Protein AF-A0A8C7XW99-F1 (afdb_monomer_lite)

Secondary structure (DSSP, 8-state):
------EEEEE-SS-EEEEEHHHHHHHHIIIIIHHHHH-SSSPEEESSHHHHHHHHHHHH-----SEEEHHHHHHHHHHHHTTS--BSSPPPHHHHHHHHH---HHHHHHHHHHHHHHHH-SGGGT-SSPPHHHHHHHHHHHHTHHHHHHHHHHHHTHHHHHHHHHHHHSS---TTPPPPSS-PPPPHHHHHHHHHHHHHHHHHHHHSPBPTTS-B-TTSPPPPPTTHHHHHHHHH--------------------------------PPP------------------------------------------PPPPP--------------------------

Structure (mmCIF, N/CA/C/O backbone):
data_AF-A0A8C7XW99-F1
#
_entry.id   AF-A0A8C7XW99-F1
#
loop_
_atom_site.group_PDB
_atom_site.id
_atom_site.type_symbol
_atom_site.label_atom_id
_atom_site.label_alt_id
_atom_site.label_comp_id
_atom_site.label_asym_id
_atom_site.label_entity_id
_atom_site.label_seq_id
_atom_site.pdbx_PDB_ins_code
_atom_site.Cartn_x
_atom_site.Cartn_y
_atom_site.Cartn_z
_atom_site.occupancy
_atom_site.B_iso_or_equiv
_atom_site.auth_seq_id
_atom_site.auth_comp_id
_atom_site.auth_asym_id
_atom_site.auth_atom_id
_atom_site.pdbx_PDB_model_num
ATOM 1 N N . MET A 1 1 ? -13.313 -17.403 7.799 1.00 40.19 1 MET A N 1
ATOM 2 C CA . MET A 1 1 ? -12.971 -17.170 9.220 1.00 40.19 1 MET A CA 1
ATOM 3 C C . MET A 1 1 ? -13.454 -15.780 9.586 1.00 40.19 1 MET A C 1
ATOM 5 O O . MET A 1 1 ? -13.069 -14.840 8.903 1.00 40.19 1 MET A O 1
ATOM 9 N N . ASN A 1 2 ? -14.294 -15.641 10.613 1.00 59.03 2 ASN A N 1
ATOM 10 C CA . ASN A 1 2 ? -14.940 -14.365 10.940 1.00 59.03 2 ASN A CA 1
ATOM 11 C C . ASN A 1 2 ? -14.239 -13.707 12.138 1.00 59.03 2 ASN A C 1
ATOM 13 O O . ASN A 1 2 ? -14.763 -13.708 13.248 1.00 59.03 2 ASN A O 1
ATOM 17 N N . GLY A 1 3 ? -13.029 -13.185 11.919 1.00 77.62 3 GLY A N 1
ATOM 18 C CA . GLY A 1 3 ? -12.304 -12.423 12.941 1.00 77.62 3 GLY A CA 1
ATOM 19 C C . GLY A 1 3 ? -12.973 -11.071 13.209 1.00 77.62 3 GLY A C 1
ATOM 20 O O . GLY A 1 3 ? -13.340 -10.365 12.268 1.00 77.62 3 GLY A O 1
ATOM 21 N N . ARG A 1 4 ? -13.139 -10.698 14.482 1.00 88.38 4 ARG A N 1
ATOM 22 C CA . ARG A 1 4 ? -13.766 -9.428 14.876 1.00 88.38 4 ARG A CA 1
ATOM 23 C C . ARG A 1 4 ? -12.787 -8.261 14.715 1.00 88.38 4 ARG A C 1
ATOM 25 O O . ARG A 1 4 ? -11.603 -8.388 15.014 1.00 88.38 4 ARG A O 1
ATOM 32 N N . LEU A 1 5 ? -13.274 -7.102 14.273 1.00 93.56 5 LEU A N 1
ATOM 3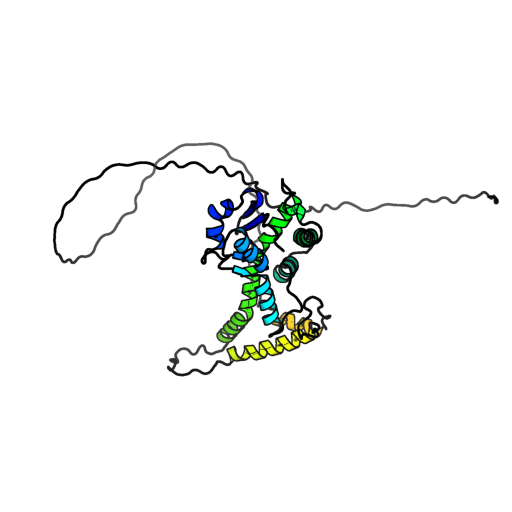3 C CA . LEU A 1 5 ? -12.469 -5.881 14.229 1.00 93.56 5 LEU A CA 1
ATOM 34 C C . LEU A 1 5 ? -12.310 -5.316 15.649 1.00 93.56 5 LEU A C 1
ATOM 36 O O . LEU A 1 5 ? -13.218 -4.672 16.168 1.00 93.56 5 LEU A O 1
ATOM 40 N N . CYS A 1 6 ? -11.162 -5.561 16.284 1.00 94.88 6 CYS A N 1
ATOM 41 C CA . CYS A 1 6 ? -10.920 -5.113 17.662 1.00 94.88 6 CYS A CA 1
ATOM 42 C C . CYS A 1 6 ? -10.460 -3.651 17.762 1.00 94.88 6 CYS A C 1
ATOM 44 O O . CYS A 1 6 ? -10.796 -2.955 18.720 1.00 94.88 6 CYS A O 1
ATOM 46 N N . TRP A 1 7 ? -9.697 -3.187 16.770 1.00 96.06 7 TRP A N 1
ATOM 47 C CA . TRP A 1 7 ? -9.067 -1.867 16.738 1.00 96.06 7 TRP A CA 1
ATOM 48 C C . TRP A 1 7 ? -9.036 -1.316 15.314 1.00 96.06 7 TRP A C 1
ATOM 50 O O . TRP A 1 7 ? -8.700 -2.049 14.384 1.00 96.06 7 TRP A O 1
ATOM 60 N N . LEU A 1 8 ? -9.289 -0.016 15.157 1.00 97.69 8 LEU A N 1
ATOM 61 C CA . LEU A 1 8 ? -9.057 0.714 13.910 1.00 97.69 8 LEU A CA 1
ATOM 62 C C . LEU A 1 8 ? -8.001 1.801 14.141 1.00 97.69 8 LEU A C 1
ATOM 64 O O . LEU A 1 8 ? -8.125 2.611 15.060 1.00 97.69 8 LEU A O 1
ATOM 68 N N . GLN A 1 9 ? -6.966 1.827 13.302 1.00 97.62 9 GLN A N 1
ATOM 69 C CA . GLN A 1 9 ? -5.899 2.827 13.347 1.00 97.62 9 GLN A CA 1
ATOM 70 C C . GLN A 1 9 ? -6.075 3.811 12.186 1.00 97.62 9 GLN A C 1
ATOM 72 O O . GLN A 1 9 ? -6.219 3.386 11.042 1.00 97.62 9 GLN A O 1
ATOM 77 N N . ILE A 1 10 ? -6.034 5.117 12.459 1.00 98.06 10 ILE A N 1
ATOM 78 C CA . ILE A 1 10 ? -6.065 6.162 11.424 1.00 98.06 10 ILE A CA 1
ATOM 79 C C . ILE A 1 10 ? -4.926 7.146 11.683 1.00 98.06 10 ILE A C 1
ATOM 81 O O . ILE A 1 10 ? -4.842 7.732 12.760 1.00 98.06 10 ILE A O 1
ATOM 85 N N . ALA A 1 11 ? -4.061 7.347 10.690 1.00 98.25 11 ALA A N 1
ATOM 86 C CA . ALA A 1 11 ? -3.033 8.382 10.712 1.00 98.25 11 ALA A CA 1
ATOM 87 C C . ALA A 1 11 ? -3.466 9.607 9.895 1.00 98.25 11 ALA A C 1
ATOM 89 O O . ALA A 1 11 ? -4.070 9.489 8.831 1.00 98.25 11 ALA A O 1
ATOM 90 N N . THR A 1 12 ? -3.103 10.779 10.397 1.00 96.81 12 THR A N 1
ATOM 91 C CA . THR A 1 12 ? -3.064 12.056 9.675 1.00 96.81 12 THR A CA 1
ATOM 92 C C . THR A 1 12 ? -1.614 12.536 9.620 1.00 96.81 12 THR A C 1
ATOM 94 O O . THR A 1 12 ? -0.750 11.976 10.297 1.00 96.81 12 THR A O 1
ATOM 97 N N . THR A 1 13 ? -1.351 13.623 8.899 1.00 92.75 13 THR A N 1
ATOM 98 C CA . THR A 1 13 ? -0.038 14.287 8.843 1.00 92.75 13 THR A CA 1
ATOM 99 C C . THR A 1 13 ? 0.527 14.713 10.204 1.00 92.75 13 THR A C 1
ATOM 101 O O . THR A 1 13 ? 1.736 14.901 10.297 1.00 92.75 13 THR A O 1
ATOM 104 N N . GLN A 1 14 ? -0.296 14.884 11.251 1.00 93.69 14 GLN A N 1
ATOM 105 C CA . GLN A 1 14 ? 0.181 15.294 12.586 1.00 93.69 14 GLN A CA 1
ATOM 106 C C . GLN A 1 14 ? -0.125 14.311 13.727 1.00 93.69 14 GLN A C 1
ATOM 108 O O . GLN A 1 14 ? 0.490 14.412 14.788 1.00 93.69 14 GLN A O 1
ATOM 113 N N . LYS A 1 15 ? -1.105 13.409 13.580 1.00 96.62 15 LYS A N 1
ATOM 114 C CA . LYS A 1 15 ? -1.622 12.577 14.688 1.00 96.62 15 LYS A CA 1
ATOM 115 C C . LYS A 1 15 ? -2.030 11.181 14.232 1.00 96.62 15 LYS A C 1
ATOM 117 O O . LYS A 1 15 ? -2.622 11.031 13.163 1.00 96.62 15 LYS A O 1
ATOM 122 N N . VAL A 1 16 ? -1.801 10.190 15.094 1.00 98.06 16 VAL A N 1
ATOM 123 C CA . VAL A 1 16 ? -2.380 8.844 14.980 1.00 98.06 16 VAL A CA 1
ATOM 124 C C . VAL A 1 16 ? -3.508 8.688 15.994 1.00 98.06 16 VAL A C 1
ATOM 126 O O . VAL A 1 16 ? -3.340 8.993 17.173 1.00 98.06 16 VAL A O 1
ATOM 129 N N . TYR A 1 17 ? -4.643 8.188 15.522 1.00 98.19 17 TYR A N 1
ATOM 130 C CA . TYR A 1 17 ? -5.829 7.875 16.304 1.00 98.19 17 TYR A CA 1
ATOM 131 C C . TYR A 1 17 ? -5.993 6.357 16.383 1.00 98.19 17 TYR A C 1
ATOM 133 O O . TYR A 1 17 ? -5.900 5.660 15.369 1.00 98.19 17 TYR A O 1
ATOM 141 N N . LEU A 1 18 ? -6.238 5.854 17.593 1.00 97.88 18 LEU A N 1
ATOM 142 C CA . LEU A 1 18 ? -6.476 4.442 17.883 1.00 97.88 18 LEU A CA 1
ATOM 143 C C . LEU A 1 18 ? -7.905 4.306 18.414 1.00 97.88 18 LEU A C 1
ATOM 145 O O . LEU A 1 18 ? -8.189 4.702 19.542 1.00 97.88 18 LEU A O 1
ATOM 149 N N . PHE A 1 19 ? -8.809 3.785 17.588 1.00 97.88 19 PHE A N 1
ATOM 150 C CA . PHE A 1 19 ? -10.207 3.580 17.954 1.00 97.88 19 PHE A CA 1
ATOM 151 C C . PHE A 1 19 ? -10.392 2.158 18.482 1.00 97.88 19 PHE A C 1
ATOM 153 O O . PHE A 1 19 ? -10.148 1.189 17.761 1.00 97.88 19 PHE A O 1
ATOM 160 N N . ASP A 1 20 ? -10.836 2.041 19.733 1.00 97.19 20 ASP A N 1
ATOM 161 C CA . ASP A 1 20 ? -11.229 0.769 20.338 1.00 97.19 20 ASP A CA 1
ATOM 162 C C . ASP A 1 20 ? -12.606 0.355 19.804 1.00 97.19 20 ASP A C 1
ATOM 164 O O . ASP A 1 20 ? -13.640 0.841 20.261 1.00 97.19 20 ASP A O 1
ATOM 168 N N . ILE A 1 21 ? -12.630 -0.521 18.801 1.00 97.56 21 ILE A N 1
ATOM 169 C CA . ILE A 1 21 ? -13.875 -0.932 18.141 1.00 97.56 21 ILE A CA 1
ATOM 170 C C . ILE A 1 21 ? -14.633 -1.982 18.972 1.00 97.56 21 ILE A C 1
ATOM 172 O O . ILE A 1 21 ? -15.847 -2.117 18.814 1.00 97.56 21 ILE A O 1
ATOM 176 N N . LEU A 1 22 ? -13.977 -2.663 19.924 1.00 94.94 22 LEU A N 1
ATOM 177 C CA . LEU A 1 22 ? -14.689 -3.505 20.894 1.00 94.94 22 LEU A CA 1
ATOM 178 C C . LEU A 1 22 ? -15.514 -2.656 21.868 1.00 94.94 22 LEU A C 1
ATOM 180 O O . LEU A 1 22 ? -16.667 -2.998 22.121 1.00 94.94 22 LEU A O 1
ATOM 184 N N . LEU A 1 23 ? -14.943 -1.553 22.365 1.00 95.81 23 LEU A N 1
ATOM 185 C CA . LEU A 1 23 ? -15.602 -0.646 23.309 1.00 95.81 23 LEU A CA 1
ATOM 186 C C . LEU A 1 23 ? -16.616 0.293 22.634 1.00 95.81 23 LEU A C 1
ATOM 188 O O . LEU A 1 23 ? -17.705 0.505 23.160 1.00 95.81 23 LEU A O 1
ATOM 192 N N . LEU A 1 24 ? -16.272 0.867 21.476 1.00 96.69 24 LEU A N 1
ATOM 193 C CA . LEU A 1 24 ? -17.110 1.854 20.777 1.00 96.69 24 LEU A CA 1
ATOM 194 C C . LEU A 1 24 ? -18.178 1.218 19.864 1.00 96.69 24 LEU A C 1
ATOM 196 O O . LEU A 1 24 ? -19.154 1.879 19.495 1.00 96.69 24 LEU A O 1
ATOM 200 N N . GLY A 1 25 ? -17.990 -0.047 19.472 1.00 94.94 25 GLY A N 1
ATOM 201 C CA . GLY A 1 25 ? -18.925 -0.823 18.655 1.00 94.94 25 GLY A CA 1
ATOM 202 C C . GLY A 1 25 ? -19.357 -0.135 17.353 1.00 94.94 25 GLY A C 1
ATOM 203 O O . GLY A 1 25 ? -18.616 0.628 16.731 1.00 94.94 25 GLY A O 1
ATOM 204 N N . THR A 1 26 ? -20.608 -0.371 16.948 1.00 95.25 26 THR A N 1
ATOM 205 C CA . THR A 1 26 ? -21.222 0.270 15.770 1.00 95.25 26 THR A CA 1
ATOM 206 C C . THR A 1 26 ? -21.326 1.793 15.898 1.00 95.25 26 THR A C 1
ATOM 208 O O . THR A 1 26 ? -21.456 2.489 14.889 1.00 95.25 26 THR A O 1
ATOM 211 N N . GLN A 1 27 ? -21.282 2.339 17.119 1.00 97.19 27 GLN A N 1
ATOM 212 C CA . GLN A 1 27 ? -21.446 3.774 17.337 1.00 97.19 27 GLN A CA 1
ATOM 213 C C . GLN A 1 27 ? -20.215 4.574 16.888 1.00 97.19 27 GLN A C 1
ATOM 215 O O . GLN A 1 27 ? -20.373 5.711 16.451 1.00 97.19 27 GLN A O 1
ATOM 220 N N . ALA A 1 28 ? -19.021 3.967 16.868 1.00 97.50 28 ALA A N 1
ATOM 221 C CA . ALA A 1 28 ? -17.825 4.557 16.255 1.00 97.50 28 ALA A CA 1
ATOM 222 C C . ALA A 1 28 ? -18.065 4.950 14.782 1.00 97.50 28 ALA A C 1
ATOM 224 O O . ALA A 1 28 ? -17.666 6.020 14.319 1.00 97.50 28 ALA A O 1
ATOM 225 N N . PHE A 1 29 ? -18.770 4.082 14.054 1.00 98.06 29 PHE A N 1
ATOM 226 C CA . PHE A 1 29 ? -19.089 4.249 12.640 1.00 98.06 29 PHE A CA 1
ATOM 227 C C . PHE A 1 29 ? -20.214 5.260 12.423 1.00 98.06 29 PHE A C 1
ATOM 229 O O . PHE A 1 29 ? -20.072 6.154 11.583 1.00 98.06 29 PHE A O 1
ATOM 236 N N . ARG A 1 30 ? -21.276 5.197 13.235 1.00 95.50 30 ARG A N 1
ATOM 237 C CA . ARG A 1 30 ? -22.391 6.163 13.210 1.00 95.50 30 ARG A CA 1
ATOM 238 C C . ARG A 1 30 ? -21.966 7.587 13.587 1.00 95.50 30 ARG A C 1
ATOM 240 O O . ARG A 1 30 ? -22.452 8.532 12.981 1.00 95.50 30 ARG A O 1
ATOM 247 N N . ASN A 1 31 ? -21.024 7.743 14.519 1.00 95.38 31 ASN A N 1
ATOM 248 C CA . ASN A 1 31 ? -20.527 9.049 14.972 1.00 95.38 31 ASN A CA 1
ATOM 249 C C . ASN A 1 31 ? -19.444 9.668 14.060 1.00 95.38 31 ASN A C 1
ATOM 251 O O . ASN A 1 31 ? -18.886 10.703 14.416 1.00 95.38 31 ASN A O 1
ATOM 255 N N . GLY A 1 32 ? -19.131 9.069 12.901 1.00 96.00 32 GLY A N 1
ATOM 256 C CA . GLY A 1 32 ? -18.343 9.741 11.857 1.00 96.00 32 GLY A CA 1
ATOM 257 C C . GLY A 1 32 ? -17.298 8.900 11.124 1.00 96.00 32 GLY A C 1
ATOM 258 O O . GLY A 1 32 ? -16.865 9.316 10.050 1.00 96.00 32 GLY A O 1
ATOM 259 N N . LEU A 1 33 ? -16.903 7.714 11.612 1.00 98.25 33 LEU A N 1
ATOM 260 C CA . LEU A 1 33 ? -15.911 6.909 10.875 1.00 98.25 33 LEU A CA 1
ATOM 261 C C . LEU A 1 33 ? -16.433 6.468 9.497 1.00 98.25 33 LEU A C 1
ATOM 263 O O . LEU A 1 33 ? -15.649 6.433 8.551 1.00 98.25 33 LEU A O 1
ATOM 267 N N . SER A 1 34 ? -17.740 6.221 9.342 1.00 98.25 34 SER A N 1
ATOM 268 C CA . SER A 1 34 ? -18.335 5.903 8.028 1.00 98.25 34 SER A CA 1
ATOM 269 C C . SER A 1 34 ? -18.170 7.067 7.046 1.00 98.25 34 SER A C 1
ATOM 271 O O . SER A 1 34 ? -17.676 6.872 5.943 1.00 98.25 34 SER A O 1
ATOM 273 N N . PHE A 1 35 ? -18.439 8.308 7.474 1.00 98.25 35 PHE A N 1
ATOM 274 C CA . PHE A 1 35 ? -18.243 9.501 6.638 1.00 98.25 35 PHE A CA 1
ATOM 275 C C . PHE A 1 35 ? -16.807 9.604 6.090 1.00 98.25 35 PHE A C 1
ATOM 277 O O . PHE A 1 35 ? -16.610 9.969 4.934 1.00 98.25 35 PHE A O 1
ATOM 284 N N . ILE A 1 36 ? -15.797 9.216 6.875 1.00 98.25 36 ILE A N 1
ATOM 285 C CA . ILE A 1 36 ? -14.394 9.196 6.433 1.00 98.25 36 ILE A CA 1
ATOM 286 C C . ILE A 1 36 ? -14.122 8.015 5.484 1.00 98.25 36 ILE A C 1
ATOM 288 O O . ILE A 1 36 ? -13.541 8.192 4.409 1.00 98.25 36 ILE A O 1
ATOM 292 N N . LEU A 1 37 ? -14.530 6.802 5.865 1.00 98.56 37 LEU A N 1
ATOM 293 C CA . LEU A 1 37 ? -14.206 5.557 5.156 1.00 98.56 37 LEU A CA 1
ATOM 294 C C . LEU A 1 37 ? -14.961 5.413 3.822 1.00 98.56 37 LEU A C 1
ATOM 296 O O . LEU A 1 37 ? -14.380 4.943 2.843 1.00 98.56 37 LEU A O 1
ATOM 300 N N . GLU A 1 38 ? -16.205 5.880 3.757 1.00 98.62 38 GLU A N 1
ATOM 301 C CA . GLU A 1 38 ? -17.090 5.786 2.586 1.00 98.62 38 GLU A CA 1
ATOM 302 C C . GLU A 1 38 ? -17.008 7.016 1.664 1.00 98.62 38 GLU A C 1
ATOM 304 O O . GLU A 1 38 ? -17.443 6.964 0.511 1.00 98.62 38 GLU A O 1
ATOM 309 N N . SER A 1 39 ? -16.411 8.126 2.124 1.00 98.69 39 SER A N 1
ATOM 310 C CA . SER A 1 39 ? -16.215 9.314 1.286 1.00 98.69 39 SER A CA 1
ATOM 311 C C . SER A 1 39 ? -15.355 9.006 0.061 1.00 98.69 39 SER A C 1
ATOM 313 O O . SER A 1 39 ? -14.228 8.514 0.166 1.00 98.69 39 SER A O 1
ATOM 315 N N . LYS A 1 40 ? -15.872 9.387 -1.113 1.00 98.38 40 LYS A N 1
ATOM 316 C CA . LYS A 1 40 ? -15.143 9.375 -2.388 1.00 98.38 40 LYS A CA 1
ATOM 317 C C . LYS A 1 40 ? -14.054 10.453 -2.457 1.00 98.38 40 LYS A C 1
ATOM 319 O O . LYS A 1 40 ? -13.152 10.328 -3.273 1.00 98.38 40 LYS A O 1
ATOM 324 N N . HIS A 1 41 ? -14.109 11.484 -1.614 1.00 98.31 41 HIS A N 1
ATOM 325 C CA . HIS A 1 41 ? -13.203 12.642 -1.672 1.00 98.31 41 HIS A CA 1
ATOM 326 C C . HIS A 1 41 ? -12.036 12.554 -0.677 1.00 98.31 41 HIS A C 1
ATOM 328 O O . HIS A 1 41 ? -11.025 13.224 -0.859 1.00 98.31 41 HIS A O 1
ATOM 334 N N . ILE A 1 42 ? -12.144 11.705 0.349 1.00 98.19 42 ILE A N 1
ATOM 335 C CA . ILE A 1 42 ? -11.054 11.429 1.292 1.00 98.19 42 ILE A CA 1
ATOM 336 C C . ILE A 1 42 ? -10.333 10.163 0.829 1.00 98.19 42 ILE A C 1
ATOM 338 O O . ILE A 1 42 ? -10.913 9.079 0.871 1.00 98.19 42 ILE A O 1
ATOM 342 N N . LEU A 1 43 ? -9.072 10.281 0.414 1.00 98.56 43 LEU A N 1
ATOM 343 C CA . LEU A 1 43 ? -8.240 9.134 0.049 1.00 98.56 43 LEU A CA 1
ATOM 344 C C . LEU A 1 43 ? -7.772 8.387 1.308 1.00 98.56 43 LEU A C 1
ATOM 346 O O . LEU A 1 43 ? -7.131 8.981 2.175 1.00 98.56 43 LEU A O 1
ATOM 350 N N . LYS A 1 44 ? -8.037 7.080 1.398 1.00 98.69 44 LYS A N 1
ATOM 351 C CA . LYS A 1 44 ? -7.467 6.214 2.443 1.00 98.69 44 LYS A CA 1
ATOM 352 C C . LYS A 1 44 ? -6.216 5.523 1.906 1.00 98.69 44 LYS A C 1
ATOM 354 O O . LYS A 1 44 ? -6.294 4.789 0.927 1.00 98.69 44 LYS A O 1
ATOM 359 N N . VAL A 1 45 ? -5.071 5.728 2.552 1.00 98.75 45 VAL A N 1
ATOM 360 C CA . VAL A 1 45 ? -3.834 4.999 2.229 1.00 98.75 45 VAL A CA 1
ATOM 361 C C . VAL A 1 45 ? -3.750 3.760 3.111 1.00 98.75 45 VAL A C 1
ATOM 363 O O . VAL A 1 45 ? -3.800 3.877 4.334 1.00 98.75 45 VAL A O 1
ATOM 366 N N . ILE A 1 46 ? -3.676 2.580 2.499 1.00 98.62 46 ILE A N 1
ATOM 367 C CA . ILE A 1 46 ? -3.751 1.275 3.174 1.00 98.62 46 ILE A CA 1
ATOM 368 C C . ILE A 1 46 ? -2.648 0.357 2.613 1.00 98.62 46 ILE A C 1
ATOM 370 O O . ILE A 1 46 ? -2.035 0.648 1.586 1.00 98.62 46 ILE A O 1
ATOM 374 N N . HIS A 1 47 ? -2.348 -0.736 3.308 1.00 98.06 47 HIS A N 1
ATOM 375 C CA . HIS A 1 47 ? -1.548 -1.844 2.796 1.00 98.06 47 HIS A CA 1
ATOM 376 C C . HIS A 1 47 ? -2.374 -3.125 2.928 1.00 98.06 47 HIS A C 1
ATOM 378 O O . HIS A 1 47 ? -2.730 -3.480 4.051 1.00 98.06 47 HIS A O 1
ATOM 384 N N . ASP A 1 48 ? -2.691 -3.770 1.804 1.00 97.19 48 ASP A N 1
ATOM 385 C CA . ASP A 1 48 ? -3.650 -4.879 1.704 1.00 97.19 48 ASP A CA 1
ATOM 386 C C . ASP A 1 48 ? -5.041 -4.525 2.260 1.00 97.19 48 ASP A C 1
ATOM 388 O O . ASP A 1 48 ? -5.445 -4.890 3.370 1.00 97.19 48 ASP A O 1
ATOM 392 N N . CYS A 1 49 ? -5.815 -3.788 1.466 1.00 97.88 49 CYS A N 1
ATOM 393 C CA . CYS A 1 49 ? -7.143 -3.343 1.857 1.00 97.88 49 CYS A CA 1
ATOM 394 C C . CYS A 1 49 ? -8.191 -4.467 1.901 1.00 97.88 49 CYS A C 1
ATOM 396 O O . CYS A 1 49 ? -9.294 -4.228 2.394 1.00 97.88 49 CYS A O 1
ATOM 398 N N . ARG A 1 50 ? -7.884 -5.686 1.426 1.00 96.19 50 ARG A N 1
ATOM 399 C CA . ARG A 1 50 ? -8.858 -6.783 1.263 1.00 96.19 50 ARG A CA 1
ATOM 400 C C . ARG A 1 50 ? -9.503 -7.178 2.593 1.00 96.19 50 ARG A C 1
ATOM 402 O O . ARG A 1 50 ? -10.729 -7.203 2.710 1.00 96.19 50 ARG A O 1
ATOM 409 N N . VAL A 1 51 ? -8.681 -7.431 3.614 1.00 91.62 51 VAL A N 1
ATOM 410 C CA . VAL A 1 51 ? -9.140 -7.907 4.932 1.00 91.62 51 VAL A CA 1
ATOM 411 C C . VAL A 1 51 ? -9.948 -6.833 5.666 1.00 91.62 51 VAL A C 1
ATOM 413 O O . VAL A 1 51 ? -11.000 -7.128 6.237 1.00 91.62 51 VAL A O 1
ATOM 416 N N . ILE A 1 52 ? -9.499 -5.574 5.623 1.00 95.00 52 ILE A N 1
ATOM 417 C CA . ILE A 1 52 ? -10.197 -4.460 6.278 1.00 95.00 52 ILE A CA 1
ATOM 418 C C . ILE A 1 52 ? -11.493 -4.081 5.548 1.00 95.00 52 ILE A C 1
ATOM 420 O O . ILE A 1 52 ? -12.501 -3.866 6.214 1.00 95.00 52 ILE A O 1
ATOM 424 N N . ALA A 1 53 ? -11.523 -4.082 4.211 1.00 97.62 53 ALA A N 1
ATOM 425 C CA . ALA A 1 53 ? -12.744 -3.838 3.439 1.00 97.62 53 ALA A CA 1
ATOM 426 C C . ALA A 1 53 ? -13.816 -4.905 3.718 1.00 97.62 53 ALA A C 1
ATOM 428 O O . ALA A 1 53 ? -14.964 -4.563 4.006 1.00 97.62 53 ALA A O 1
ATOM 429 N N . GLY A 1 54 ? -13.432 -6.189 3.711 1.00 96.25 54 GLY A N 1
ATOM 430 C CA . GLY A 1 54 ? -14.330 -7.290 4.065 1.00 96.25 54 GLY A CA 1
ATOM 431 C C . GLY A 1 54 ? -14.845 -7.191 5.504 1.00 96.25 54 GLY A C 1
ATOM 432 O O . GLY A 1 54 ? -16.037 -7.368 5.742 1.00 96.25 54 GLY A O 1
ATOM 433 N N . SER A 1 55 ? -13.975 -6.834 6.456 1.00 95.06 55 SER A N 1
ATOM 434 C CA . SER A 1 55 ? -14.348 -6.667 7.869 1.00 95.06 55 SER A CA 1
ATOM 435 C C . SER A 1 55 ? -15.314 -5.498 8.093 1.00 95.06 55 SER A C 1
ATOM 437 O O . SER A 1 55 ? -16.313 -5.658 8.790 1.00 95.06 55 SER A O 1
ATOM 439 N N . LEU A 1 56 ? -15.049 -4.336 7.482 1.00 97.06 56 LEU A N 1
ATOM 440 C CA . LEU A 1 56 ? -15.901 -3.143 7.569 1.00 97.06 56 LEU A CA 1
ATOM 441 C C . LEU A 1 56 ? -17.300 -3.395 6.991 1.00 97.06 56 LEU A C 1
ATOM 443 O O . LEU A 1 56 ? -18.300 -3.059 7.629 1.00 97.06 56 LEU A O 1
ATOM 447 N N . MET A 1 57 ? -17.368 -4.048 5.828 1.00 97.25 57 MET A N 1
ATOM 448 C CA . MET A 1 57 ? -18.627 -4.419 5.188 1.00 97.25 57 MET A CA 1
ATOM 449 C C . MET A 1 57 ? -19.403 -5.442 6.030 1.00 97.25 57 MET A C 1
ATOM 451 O O . MET A 1 57 ? -20.542 -5.188 6.411 1.00 97.25 57 MET A O 1
ATOM 455 N N . ALA A 1 58 ? -18.782 -6.573 6.379 1.00 96.12 58 ALA A N 1
ATOM 456 C CA . ALA A 1 58 ? -19.476 -7.694 7.015 1.00 96.12 58 ALA A CA 1
ATOM 457 C C . ALA A 1 58 ? -19.893 -7.443 8.476 1.00 96.12 58 ALA A C 1
ATOM 459 O O . ALA A 1 58 ? -20.841 -8.069 8.943 1.00 96.12 58 ALA A O 1
ATOM 460 N N . GLN A 1 59 ? -19.194 -6.567 9.210 1.00 95.31 59 GLN A N 1
ATOM 461 C CA . GLN A 1 59 ? -19.455 -6.327 10.641 1.00 95.31 59 GLN A CA 1
ATOM 462 C C . GLN A 1 59 ? -20.179 -5.003 10.921 1.00 95.31 59 GLN A C 1
ATOM 464 O O . GLN A 1 59 ? -20.821 -4.877 11.963 1.00 95.31 59 GLN A O 1
ATOM 469 N N . PHE A 1 60 ? -20.084 -4.018 10.018 1.00 96.44 60 PHE A N 1
ATOM 470 C CA . PHE A 1 60 ? -20.610 -2.664 10.246 1.00 96.44 60 PHE A CA 1
ATOM 471 C C . PHE A 1 60 ? -21.409 -2.091 9.064 1.00 96.44 60 PHE A C 1
ATOM 473 O O . PHE A 1 60 ? -21.966 -1.005 9.199 1.00 96.44 60 PHE A O 1
ATOM 480 N N . GLY A 1 61 ? -21.477 -2.789 7.923 1.00 96.81 61 GLY A N 1
ATOM 481 C CA . GLY A 1 61 ? -22.134 -2.308 6.701 1.00 96.81 61 GLY A CA 1
ATOM 482 C C . GLY A 1 61 ? -21.377 -1.194 5.966 1.00 96.81 61 GLY A C 1
ATOM 483 O O . GLY A 1 61 ? -21.924 -0.601 5.043 1.00 96.81 61 GLY A O 1
ATOM 484 N N . VAL A 1 62 ? -20.135 -0.900 6.366 1.00 98.06 62 VAL A N 1
ATOM 485 C CA . VAL A 1 62 ? -19.368 0.265 5.896 1.00 98.06 62 VAL A CA 1
ATOM 486 C C . VAL A 1 62 ? -18.624 -0.070 4.603 1.00 98.06 62 VAL A C 1
ATOM 488 O O . VAL A 1 62 ? -17.733 -0.924 4.585 1.00 98.06 62 VAL A O 1
ATOM 491 N N . LYS A 1 63 ? -18.948 0.630 3.512 1.00 98.31 63 LYS A N 1
ATOM 492 C CA . LYS A 1 63 ? -18.306 0.450 2.206 1.00 98.31 63 LYS A CA 1
ATOM 493 C C . LYS A 1 63 ? -17.063 1.326 2.074 1.00 98.31 63 LYS A C 1
ATOM 495 O O . LYS A 1 63 ? -17.142 2.496 1.720 1.00 98.31 63 LYS A O 1
ATOM 500 N N . LEU A 1 64 ? -15.891 0.736 2.286 1.00 98.44 64 LEU A N 1
ATOM 501 C CA . LEU A 1 64 ? -14.614 1.413 2.056 1.00 98.44 64 LEU A CA 1
ATOM 502 C C . LEU A 1 64 ? -14.494 1.900 0.591 1.00 98.44 64 LEU A C 1
ATOM 504 O O . LEU A 1 64 ? -14.535 1.097 -0.339 1.00 98.44 64 LEU A O 1
ATOM 508 N N . MET A 1 65 ? -14.339 3.213 0.395 1.00 98.50 65 MET A N 1
ATOM 509 C CA . MET A 1 65 ? -14.241 3.883 -0.916 1.00 98.50 65 MET A CA 1
ATOM 510 C C . MET A 1 65 ? -12.947 4.698 -1.023 1.00 98.50 65 MET A C 1
ATOM 512 O O . MET A 1 65 ? -12.415 5.114 -0.002 1.00 98.50 65 MET A O 1
ATOM 516 N N . ASN A 1 66 ? -12.485 4.991 -2.247 1.00 98.56 66 ASN A N 1
ATOM 517 C CA . ASN A 1 66 ? -11.287 5.796 -2.544 1.00 98.56 66 ASN A CA 1
ATOM 518 C C . ASN A 1 66 ? -10.046 5.380 -1.718 1.00 98.56 66 ASN A C 1
ATOM 520 O O . ASN A 1 66 ? -9.708 5.990 -0.698 1.00 98.56 66 ASN A O 1
ATOM 524 N N . VAL A 1 67 ? -9.388 4.306 -2.162 1.00 98.69 67 VAL A N 1
ATOM 525 C CA . VAL A 1 67 ? -8.240 3.684 -1.489 1.00 98.69 67 VAL A CA 1
ATOM 526 C C . VAL A 1 67 ? -7.007 3.735 -2.388 1.00 98.69 67 VAL A C 1
ATOM 528 O O . VAL A 1 67 ? -7.087 3.386 -3.562 1.00 98.69 67 VAL A O 1
ATOM 531 N N . PHE A 1 68 ? -5.859 4.101 -1.817 1.00 98.75 68 PHE A N 1
ATOM 532 C CA . PHE A 1 68 ? -4.543 3.805 -2.383 1.00 98.75 68 PHE A CA 1
ATOM 533 C C . PHE A 1 68 ? -3.968 2.603 -1.632 1.00 98.75 68 PHE A C 1
ATOM 535 O O . PHE A 1 68 ? -3.627 2.726 -0.451 1.00 98.75 68 PHE A O 1
ATOM 542 N N . ASP A 1 69 ? -3.879 1.448 -2.293 1.00 98.75 69 ASP A N 1
ATOM 543 C CA . ASP A 1 69 ? -3.260 0.258 -1.710 1.00 98.75 69 ASP A CA 1
ATOM 544 C C . ASP A 1 69 ? -1.768 0.208 -2.053 1.00 98.75 69 ASP A C 1
ATOM 546 O O . ASP A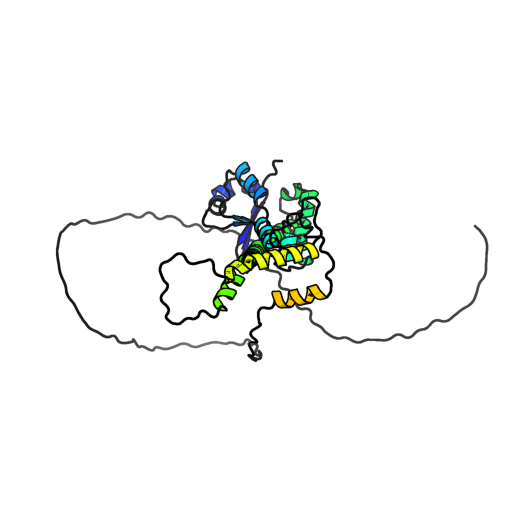 1 69 ? -1.365 -0.002 -3.198 1.00 98.75 69 ASP A O 1
ATOM 550 N N . THR A 1 70 ? -0.943 0.397 -1.029 1.00 98.75 70 THR A N 1
ATOM 551 C CA . THR A 1 70 ? 0.519 0.378 -1.127 1.00 98.75 70 THR A CA 1
ATOM 552 C C . THR A 1 70 ? 1.091 -0.999 -1.471 1.00 98.75 70 THR A C 1
ATOM 554 O O . THR A 1 70 ? 2.214 -1.059 -1.960 1.00 98.75 70 THR A O 1
ATOM 557 N N . GLN A 1 71 ? 0.354 -2.098 -1.261 1.00 98.44 71 GLN A N 1
ATOM 558 C CA . GLN A 1 71 ? 0.777 -3.431 -1.702 1.00 98.44 71 GLN A CA 1
ATOM 559 C C . GLN A 1 71 ? 0.585 -3.597 -3.215 1.00 98.44 71 GLN A C 1
ATOM 561 O O . GLN A 1 71 ? 1.472 -4.102 -3.896 1.00 98.44 71 GLN A O 1
ATOM 566 N N . VAL A 1 72 ? -0.542 -3.119 -3.756 1.00 98.56 72 VAL A N 1
ATOM 567 C CA . VAL A 1 72 ? -0.794 -3.124 -5.208 1.00 98.56 72 VAL A CA 1
ATOM 568 C C . VAL A 1 72 ? 0.181 -2.182 -5.914 1.00 98.56 72 VAL A C 1
ATOM 570 O O . VAL A 1 72 ? 0.796 -2.571 -6.902 1.00 98.56 72 VAL A O 1
ATOM 573 N N . ALA A 1 73 ? 0.383 -0.976 -5.377 1.00 98.69 73 ALA A N 1
ATOM 574 C CA . ALA A 1 73 ? 1.334 -0.018 -5.934 1.00 98.69 73 ALA A CA 1
ATOM 575 C C . ALA A 1 73 ? 2.783 -0.547 -5.926 1.00 98.69 73 ALA A C 1
ATOM 577 O O . ALA A 1 73 ? 3.472 -0.384 -6.922 1.00 98.69 73 ALA A O 1
ATOM 578 N N . ASP A 1 74 ? 3.229 -1.250 -4.877 1.00 98.69 74 ASP A N 1
ATOM 579 C CA . ASP A 1 74 ? 4.552 -1.899 -4.849 1.00 98.69 74 ASP A CA 1
ATOM 580 C C . ASP A 1 74 ? 4.728 -2.982 -5.931 1.00 98.69 74 ASP A C 1
ATOM 582 O O . ASP A 1 74 ? 5.785 -3.059 -6.561 1.00 98.69 74 ASP A O 1
ATOM 586 N N . VAL A 1 75 ? 3.692 -3.789 -6.191 1.00 98.56 75 VAL A N 1
ATOM 587 C CA . VAL A 1 75 ? 3.709 -4.771 -7.290 1.00 98.56 75 VAL A CA 1
ATOM 588 C C . VAL A 1 75 ? 3.759 -4.067 -8.651 1.00 98.56 75 VAL A C 1
ATOM 590 O O . VAL A 1 75 ? 4.504 -4.501 -9.525 1.00 98.56 75 VAL A O 1
ATOM 593 N N . MET A 1 76 ? 3.032 -2.959 -8.826 1.00 98.44 76 MET A N 1
ATOM 594 C CA . MET A 1 76 ? 3.067 -2.158 -10.058 1.00 98.44 76 MET A CA 1
ATOM 595 C C . MET A 1 76 ? 4.414 -1.441 -10.266 1.00 98.44 76 MET A C 1
ATOM 597 O O . MET A 1 76 ? 4.894 -1.393 -11.397 1.00 98.44 76 MET A O 1
ATOM 601 N N . CYS A 1 77 ? 5.072 -0.963 -9.200 1.00 98.38 77 CYS A N 1
ATOM 602 C CA . CYS A 1 77 ? 6.447 -0.456 -9.275 1.00 98.38 77 CYS A CA 1
ATOM 603 C C . CYS A 1 77 ? 7.395 -1.545 -9.782 1.00 98.38 77 CYS A C 1
ATOM 605 O O . CYS A 1 77 ? 8.063 -1.347 -10.791 1.00 98.38 77 CYS A O 1
ATOM 607 N N . PHE A 1 78 ? 7.390 -2.726 -9.151 1.00 98.19 78 PHE A N 1
ATOM 608 C CA . PHE A 1 78 ? 8.242 -3.844 -9.570 1.00 98.19 78 PHE A CA 1
ATOM 609 C C . PHE A 1 78 ? 7.959 -4.299 -11.010 1.00 98.19 78 PHE A C 1
ATOM 611 O O . PHE A 1 78 ? 8.884 -4.619 -11.752 1.00 98.19 78 PHE A O 1
ATOM 618 N N . HIS A 1 79 ? 6.692 -4.290 -11.427 1.00 98.06 79 HIS A N 1
ATOM 619 C CA . HIS A 1 79 ? 6.285 -4.611 -12.794 1.00 98.06 79 HIS A CA 1
ATOM 620 C C . HIS A 1 79 ? 6.873 -3.629 -13.819 1.00 98.06 79 HIS A C 1
ATOM 622 O O . HIS A 1 79 ? 7.410 -4.056 -14.842 1.00 98.06 79 HIS A O 1
ATOM 628 N N . SER A 1 80 ? 6.863 -2.325 -13.517 1.00 96.38 80 SER A N 1
ATOM 629 C CA . SER A 1 80 ? 7.515 -1.306 -14.349 1.00 96.38 80 SER A CA 1
ATOM 630 C C . SER A 1 80 ? 9.048 -1.419 -14.324 1.00 96.38 80 SER A C 1
ATOM 632 O O . SER A 1 80 ? 9.683 -1.451 -15.381 1.00 96.38 80 SER A O 1
ATOM 634 N N . GLU A 1 81 ? 9.648 -1.567 -13.135 1.00 96.44 81 GLU A N 1
ATOM 635 C CA . GLU A 1 81 ? 11.097 -1.734 -12.915 1.00 96.44 81 GLU A CA 1
ATOM 636 C C . GLU A 1 81 ? 11.681 -2.943 -13.665 1.00 96.44 81 GLU A C 1
ATOM 638 O O . GLU A 1 81 ? 12.831 -2.904 -14.096 1.00 96.44 81 GLU A O 1
ATOM 643 N N . THR A 1 82 ? 10.896 -4.010 -13.838 1.00 97.44 82 THR A N 1
ATOM 644 C CA . THR A 1 82 ? 11.305 -5.250 -14.522 1.00 97.44 82 THR A CA 1
ATOM 645 C C . THR A 1 82 ? 10.817 -5.354 -15.969 1.00 97.44 82 THR A C 1
ATOM 647 O O . THR A 1 82 ? 11.052 -6.368 -16.623 1.00 97.44 82 THR A O 1
ATOM 650 N N . GLY A 1 83 ? 10.159 -4.317 -16.498 1.00 96.19 83 GLY A N 1
ATOM 651 C CA . GLY A 1 83 ? 9.706 -4.276 -17.891 1.00 96.19 83 GLY A CA 1
ATOM 652 C C . GLY A 1 83 ? 8.539 -5.218 -18.215 1.00 96.19 83 GLY A C 1
ATOM 653 O O . GLY A 1 83 ? 8.350 -5.552 -19.383 1.00 96.19 83 GLY A O 1
ATOM 654 N N . GLY A 1 84 ? 7.763 -5.649 -17.215 1.00 96.50 84 GLY A N 1
ATOM 655 C CA . GLY A 1 84 ? 6.546 -6.449 -17.404 1.00 96.50 84 GLY A CA 1
ATOM 656 C C . GLY A 1 84 ? 6.468 -7.761 -16.615 1.00 96.50 84 GLY A C 1
ATOM 657 O O . GLY A 1 84 ? 5.458 -8.456 -16.716 1.00 96.50 84 GLY A O 1
ATOM 658 N N . PHE A 1 85 ? 7.472 -8.121 -15.811 1.00 97.81 85 PHE A N 1
ATOM 659 C CA . PHE A 1 85 ? 7.381 -9.308 -14.953 1.00 97.81 85 PHE A CA 1
ATOM 660 C C . PHE A 1 85 ? 6.553 -9.046 -13.683 1.00 97.81 85 PHE A C 1
ATOM 662 O O . PHE A 1 85 ? 6.258 -7.907 -13.324 1.00 97.81 85 PHE A O 1
ATOM 669 N N . LEU A 1 86 ? 6.149 -10.111 -12.991 1.00 98.19 86 LEU A N 1
ATOM 670 C CA . LEU A 1 86 ? 5.494 -10.040 -11.682 1.00 98.19 86 LEU A CA 1
ATOM 671 C C . LEU A 1 86 ? 6.375 -10.720 -10.621 1.00 98.19 86 LEU A C 1
ATOM 673 O O . LEU A 1 86 ? 7.152 -11.617 -10.961 1.00 98.19 86 LEU A O 1
ATOM 677 N N . PRO A 1 87 ? 6.306 -10.294 -9.347 1.00 98.12 87 PRO A N 1
ATOM 678 C CA . PRO A 1 87 ? 7.090 -10.908 -8.285 1.00 98.12 87 PRO A CA 1
ATOM 679 C C . PRO A 1 87 ? 6.489 -12.256 -7.869 1.00 98.12 87 PRO A C 1
ATOM 681 O O . PRO A 1 87 ? 5.273 -12.439 -7.904 1.00 98.12 87 PRO A O 1
ATOM 684 N N . ASP A 1 88 ? 7.343 -13.161 -7.394 1.00 97.56 88 ASP A N 1
ATOM 685 C CA . ASP A 1 88 ? 6.991 -14.455 -6.790 1.00 97.56 88 ASP A CA 1
ATOM 686 C C . ASP A 1 88 ? 5.959 -14.331 -5.661 1.00 97.56 88 ASP A C 1
ATOM 688 O O . ASP A 1 88 ? 5.123 -15.211 -5.457 1.00 97.56 88 ASP A O 1
ATOM 692 N N . ARG A 1 89 ? 6.004 -13.215 -4.924 1.00 96.38 89 ARG A N 1
ATOM 693 C CA . ARG A 1 89 ? 5.059 -12.908 -3.853 1.00 96.38 89 ARG A CA 1
ATOM 694 C C . ARG A 1 89 ? 4.863 -11.415 -3.636 1.00 96.38 89 ARG A C 1
ATOM 696 O O . ARG A 1 89 ? 5.726 -10.585 -3.919 1.00 96.38 89 ARG A O 1
ATOM 703 N N . ILE A 1 90 ? 3.743 -11.098 -2.994 1.00 96.19 90 ILE A N 1
ATOM 704 C CA . ILE A 1 90 ? 3.511 -9.795 -2.370 1.00 96.19 90 ILE A CA 1
ATOM 705 C C . ILE A 1 90 ? 4.493 -9.526 -1.219 1.00 96.19 90 ILE A C 1
ATOM 707 O O . ILE A 1 90 ? 4.879 -10.419 -0.455 1.00 96.19 90 ILE A O 1
ATOM 711 N N . SER A 1 91 ? 4.849 -8.255 -1.070 1.00 95.62 91 SER A N 1
ATOM 712 C CA . SER A 1 91 ? 5.582 -7.734 0.082 1.00 95.62 91 SER A CA 1
ATOM 713 C C . SER A 1 91 ? 4.653 -7.527 1.276 1.00 95.62 91 SER A C 1
ATOM 715 O O . SER A 1 91 ? 3.528 -7.048 1.124 1.00 95.62 91 SER A O 1
ATOM 717 N N . SER A 1 92 ? 5.151 -7.776 2.483 1.00 94.62 92 SER A N 1
ATOM 718 C CA . SER A 1 92 ? 4.549 -7.246 3.707 1.00 94.62 92 SER A CA 1
ATOM 719 C C . SER A 1 92 ? 4.848 -5.752 3.884 1.00 94.62 92 SER A C 1
ATOM 721 O O . SER A 1 92 ? 5.828 -5.226 3.350 1.00 94.62 92 SER A O 1
ATOM 723 N N . LEU A 1 93 ? 4.056 -5.068 4.720 1.00 95.19 93 LEU A N 1
ATOM 724 C CA . LEU A 1 93 ? 4.252 -3.648 5.043 1.00 95.19 93 LEU A CA 1
ATOM 725 C C . LEU A 1 93 ? 5.675 -3.341 5.541 1.00 95.19 93 LEU A C 1
ATOM 727 O O . LEU A 1 93 ? 6.214 -2.286 5.223 1.00 95.19 93 LEU A O 1
ATOM 731 N N . GLN A 1 94 ? 6.300 -4.248 6.300 1.00 94.81 94 GLN A N 1
ATOM 732 C CA . GLN A 1 94 ? 7.683 -4.062 6.744 1.00 94.81 94 GLN A CA 1
ATOM 733 C C . GLN A 1 94 ? 8.655 -4.058 5.564 1.00 94.81 94 GLN A C 1
ATOM 735 O O . GLN A 1 94 ? 9.506 -3.175 5.484 1.00 94.81 94 GLN A O 1
ATOM 740 N N . GLU A 1 95 ? 8.558 -5.058 4.689 1.00 95.06 95 GLU A N 1
ATOM 741 C CA . GLU A 1 95 ? 9.464 -5.226 3.551 1.00 95.06 95 GLU A CA 1
ATOM 742 C C . GLU A 1 95 ? 9.352 -4.033 2.606 1.00 95.06 95 GLU A C 1
ATOM 744 O O . GLU A 1 95 ? 10.366 -3.470 2.215 1.00 95.06 95 GLU A O 1
ATOM 749 N N . VAL A 1 96 ? 8.129 -3.574 2.342 1.00 96.31 96 VAL A N 1
ATOM 750 C CA . VAL A 1 96 ? 7.853 -2.398 1.511 1.00 96.31 96 VAL A CA 1
ATOM 751 C C . VAL A 1 96 ? 8.342 -1.087 2.142 1.00 96.31 96 VAL A C 1
ATOM 753 O O . VAL A 1 96 ? 8.934 -0.261 1.450 1.00 96.31 96 VAL A O 1
ATOM 756 N N . VAL A 1 97 ? 8.176 -0.892 3.455 1.00 96.75 97 VAL A N 1
ATOM 757 C CA . VAL A 1 97 ? 8.697 0.302 4.151 1.00 96.75 97 VAL A CA 1
ATOM 758 C C . VAL A 1 97 ? 10.229 0.291 4.220 1.00 96.75 97 VAL A C 1
ATOM 760 O O . VAL A 1 97 ? 10.852 1.343 4.086 1.00 96.75 97 VAL A O 1
ATOM 763 N N . ASN A 1 98 ? 10.860 -0.874 4.380 1.00 95.19 98 ASN A N 1
ATOM 764 C CA . ASN A 1 98 ? 12.314 -0.999 4.292 1.00 95.19 98 ASN A CA 1
ATOM 765 C C . ASN A 1 98 ? 12.807 -0.724 2.858 1.00 95.19 98 ASN A C 1
ATOM 767 O O . ASN A 1 98 ? 13.684 0.113 2.661 1.00 95.19 98 ASN A O 1
ATOM 771 N N . LEU A 1 99 ? 12.196 -1.365 1.857 1.00 94.88 99 LEU A N 1
ATOM 772 C CA . LEU A 1 99 ? 12.607 -1.287 0.458 1.00 94.88 99 LEU A CA 1
ATOM 773 C C . LEU A 1 99 ? 12.481 0.128 -0.114 1.00 94.88 99 LEU A C 1
ATOM 775 O O . LEU A 1 99 ? 13.429 0.607 -0.734 1.00 94.88 99 LEU A O 1
ATOM 779 N N . HIS A 1 100 ? 11.354 0.807 0.113 1.00 96.31 100 HIS A N 1
ATOM 780 C CA . HIS A 1 100 ? 11.079 2.120 -0.486 1.00 96.31 100 HIS A CA 1
ATOM 781 C C . HIS A 1 100 ? 11.533 3.285 0.395 1.00 96.31 100 HIS A C 1
ATOM 783 O O . HIS A 1 100 ? 12.224 4.176 -0.090 1.00 96.31 100 HIS A O 1
ATOM 789 N N . LEU A 1 101 ? 11.232 3.263 1.702 1.00 96.50 101 LEU A N 1
ATOM 790 C CA . LEU A 1 101 ? 11.580 4.359 2.625 1.00 96.50 101 LEU A CA 1
ATOM 791 C C . LEU A 1 101 ? 12.954 4.201 3.303 1.00 96.50 101 LEU A C 1
ATOM 793 O O . LEU A 1 101 ? 13.330 5.044 4.116 1.00 96.50 101 LEU A O 1
ATOM 797 N N . LYS A 1 102 ? 13.691 3.118 3.017 1.00 95.69 102 LYS A N 1
ATOM 798 C CA . LYS A 1 102 ? 15.028 2.804 3.572 1.00 95.69 102 LYS A CA 1
ATOM 799 C C . LYS A 1 102 ? 15.083 2.773 5.110 1.00 95.69 102 LYS A C 1
ATOM 801 O O . LYS A 1 102 ? 16.150 2.921 5.704 1.00 95.69 102 LYS A O 1
ATOM 806 N N . VAL A 1 103 ? 13.942 2.568 5.777 1.00 93.50 103 VAL A N 1
ATOM 807 C CA . VAL A 1 103 ? 13.852 2.603 7.246 1.00 93.50 103 VAL A CA 1
ATOM 808 C C . VAL A 1 103 ? 14.547 1.366 7.845 1.00 93.50 103 VAL A C 1
ATOM 810 O O . VAL A 1 103 ? 14.147 0.240 7.532 1.00 93.50 103 VAL A O 1
ATOM 813 N N . PRO A 1 104 ? 15.545 1.529 8.742 1.00 89.50 104 PRO A N 1
ATOM 814 C CA . PRO A 1 104 ? 16.289 0.403 9.305 1.00 89.50 104 PRO A CA 1
ATOM 815 C C . PRO A 1 104 ? 15.406 -0.593 10.063 1.00 89.50 104 PRO A C 1
ATOM 817 O O . PRO A 1 104 ? 14.530 -0.205 10.840 1.00 89.50 104 PRO A O 1
ATOM 820 N N . SER A 1 105 ? 15.690 -1.890 9.917 1.00 86.81 105 SER A N 1
ATOM 821 C CA . SER A 1 105 ? 14.900 -2.979 10.515 1.00 86.81 105 SER A CA 1
ATOM 822 C C . SER A 1 105 ? 14.736 -2.870 12.037 1.00 86.81 105 SER A C 1
ATOM 824 O O . SER A 1 105 ? 13.690 -3.241 12.562 1.00 86.81 105 SER A O 1
ATOM 826 N N . SER A 1 106 ? 15.705 -2.282 12.748 1.00 87.94 106 SER A N 1
ATOM 827 C CA . SER A 1 106 ? 15.610 -1.995 14.188 1.00 87.94 106 SER A CA 1
ATOM 828 C C . SER A 1 106 ? 14.436 -1.067 14.540 1.00 87.94 106 SER A C 1
ATOM 830 O O . SER A 1 106 ? 13.738 -1.298 15.531 1.00 87.94 106 SER A O 1
ATOM 832 N N . ARG A 1 107 ? 14.152 -0.062 13.699 1.00 86.81 107 ARG A N 1
ATOM 833 C CA . ARG A 1 107 ? 12.992 0.841 13.826 1.00 86.81 107 ARG A CA 1
ATOM 834 C C . ARG A 1 107 ? 11.677 0.147 13.442 1.00 86.81 107 ARG A C 1
ATOM 836 O O . ARG A 1 107 ? 10.637 0.490 13.995 1.00 86.81 107 ARG A O 1
ATOM 843 N N . LEU A 1 108 ? 11.729 -0.853 12.557 1.00 89.56 108 LEU A N 1
ATOM 844 C CA . LEU A 1 108 ? 10.569 -1.630 12.087 1.00 89.56 108 LEU A CA 1
ATOM 845 C C . LEU A 1 108 ? 10.262 -2.890 12.920 1.00 89.56 108 LEU A C 1
ATOM 847 O O . LEU A 1 108 ? 9.306 -3.602 12.617 1.00 89.56 108 LEU A O 1
ATOM 851 N N . SER A 1 109 ? 11.013 -3.149 13.992 1.00 88.88 109 SER A N 1
ATOM 852 C CA . SER A 1 109 ? 10.825 -4.280 14.921 1.00 88.88 109 SER A CA 1
ATOM 853 C C . SER A 1 109 ? 9.380 -4.449 15.425 1.00 88.88 109 SER A C 1
ATOM 855 O O . SER A 1 109 ? 8.898 -5.569 15.591 1.00 88.88 109 SER A O 1
ATOM 857 N N . ALA A 1 110 ? 8.630 -3.356 15.585 1.00 89.75 110 ALA A N 1
ATOM 858 C CA . ALA A 1 110 ? 7.212 -3.405 15.950 1.00 89.75 110 ALA A CA 1
ATOM 859 C C . ALA A 1 110 ? 6.321 -4.073 14.872 1.00 89.75 110 ALA A C 1
ATOM 861 O O . ALA A 1 110 ? 5.334 -4.728 15.203 1.00 89.75 110 ALA A O 1
ATOM 862 N N . LEU A 1 111 ? 6.677 -3.974 13.586 1.00 87.31 111 LEU A N 1
ATOM 863 C CA . LEU A 1 111 ? 5.969 -4.658 12.496 1.00 87.31 111 LEU A CA 1
ATOM 864 C C . LEU A 1 111 ? 6.285 -6.162 12.468 1.00 87.31 111 LEU A C 1
ATOM 866 O O . LEU A 1 111 ? 5.391 -6.966 12.201 1.00 87.31 111 LEU A O 1
ATOM 870 N N . GLN A 1 112 ? 7.514 -6.552 12.829 1.00 83.44 112 GLN A N 1
ATOM 871 C CA . GLN A 1 112 ? 7.878 -7.962 13.032 1.00 83.44 112 GLN A CA 1
ATOM 872 C C . GLN A 1 112 ? 7.039 -8.583 14.150 1.00 83.44 112 GLN A C 1
ATOM 874 O O . GLN A 1 112 ? 6.486 -9.666 13.970 1.00 83.44 112 GLN A O 1
ATOM 879 N N . MET A 1 113 ? 6.877 -7.867 15.268 1.00 80.62 113 MET A N 1
ATOM 880 C CA . MET A 1 113 ? 5.992 -8.290 16.356 1.00 80.62 113 MET A CA 1
ATOM 881 C C . MET A 1 113 ? 4.541 -8.444 15.881 1.00 80.62 113 MET A C 1
ATOM 883 O O . MET A 1 113 ? 3.942 -9.474 16.167 1.00 80.62 113 MET A O 1
ATOM 887 N N . LYS A 1 114 ? 3.998 -7.513 15.074 1.00 82.00 114 LYS A N 1
ATOM 888 C CA . LYS A 1 114 ? 2.650 -7.656 14.478 1.00 82.00 114 LYS A CA 1
ATOM 889 C C . LYS A 1 114 ? 2.493 -8.993 13.742 1.00 82.00 114 LYS A C 1
ATOM 891 O O . LYS A 1 114 ? 1.550 -9.725 14.011 1.00 82.00 114 LYS A O 1
ATOM 896 N N . SER A 1 115 ? 3.449 -9.327 12.871 1.00 75.06 115 SER A N 1
ATOM 897 C CA . SER A 1 115 ? 3.449 -10.571 12.084 1.00 75.06 115 SER A CA 1
ATOM 898 C C . SER A 1 115 ? 3.541 -11.836 12.950 1.00 75.06 115 SER A C 1
ATOM 900 O O . SER A 1 115 ? 2.898 -12.841 12.651 1.00 75.06 115 SER A O 1
ATOM 902 N N . GLN A 1 116 ? 4.308 -11.796 14.045 1.00 76.19 116 GLN A N 1
ATOM 903 C CA . GLN A 1 116 ? 4.437 -12.928 14.967 1.00 76.19 116 GLN A CA 1
ATOM 904 C C . GLN A 1 116 ? 3.189 -13.121 15.836 1.00 76.19 116 GLN A C 1
ATOM 906 O O . GLN A 1 116 ? 2.728 -14.251 15.975 1.00 76.19 116 GLN A O 1
ATOM 911 N N . LEU A 1 117 ? 2.621 -12.036 16.374 1.00 77.25 117 LEU A N 1
ATOM 912 C CA . LEU A 1 117 ? 1.403 -12.075 17.187 1.00 77.25 117 LEU A CA 1
ATOM 913 C C . LEU A 1 117 ? 0.234 -12.638 16.371 1.00 77.25 117 LEU A C 1
ATOM 915 O O . LEU A 1 117 ? -0.344 -13.641 16.763 1.00 77.25 117 LEU A O 1
ATOM 919 N N . THR A 1 118 ? -0.009 -12.126 15.157 1.00 70.06 118 THR A N 1
ATOM 920 C CA . THR A 1 118 ? -1.056 -12.641 14.248 1.00 70.06 118 THR A CA 1
ATOM 921 C C . THR A 1 118 ? -0.943 -14.146 13.935 1.00 70.06 118 THR A C 1
ATOM 923 O O . THR A 1 118 ? -1.925 -14.740 13.502 1.00 70.06 118 THR A O 1
ATOM 926 N N . LYS A 1 119 ? 0.217 -14.784 14.163 1.00 69.75 119 LYS A N 1
ATOM 927 C CA . LYS A 1 119 ? 0.432 -16.232 13.976 1.00 69.75 119 LYS A CA 1
ATOM 928 C C . LYS A 1 119 ? 0.419 -17.067 15.263 1.00 69.75 119 LYS A C 1
ATOM 930 O O . LYS A 1 119 ? 0.338 -18.286 15.161 1.00 69.75 119 LYS A O 1
ATOM 935 N N . LYS A 1 120 ? 0.583 -16.453 16.439 1.00 71.69 120 LYS A N 1
ATOM 936 C CA . LYS A 1 120 ? 0.778 -17.156 17.725 1.00 71.69 120 LYS A CA 1
ATOM 937 C C . LYS A 1 120 ? -0.288 -16.842 18.769 1.00 71.69 120 LYS A C 1
ATOM 939 O O . LYS A 1 120 ? -0.614 -17.714 19.562 1.00 71.69 120 LYS A O 1
ATOM 944 N N . ASP A 1 121 ? -0.785 -15.611 18.776 1.00 74.81 121 ASP A N 1
ATOM 945 C CA . ASP A 1 121 ? -1.719 -15.091 19.768 1.00 74.81 121 ASP A CA 1
ATOM 946 C C . ASP A 1 121 ? -2.573 -13.984 19.127 1.00 74.81 121 ASP A C 1
ATOM 948 O O . ASP A 1 121 ? -2.126 -12.854 18.897 1.00 74.81 121 ASP A O 1
ATOM 952 N N . MET A 1 122 ? -3.812 -14.341 18.786 1.00 81.06 122 MET A N 1
ATOM 953 C CA . MET A 1 122 ? -4.813 -13.395 18.292 1.00 81.06 122 MET A CA 1
ATOM 954 C C . MET A 1 122 ? -5.660 -12.792 19.422 1.00 81.06 122 MET A C 1
ATOM 956 O O . MET A 1 122 ? -6.290 -11.754 19.207 1.00 81.06 122 MET A O 1
ATOM 960 N N . GLU A 1 123 ? -5.641 -13.385 20.617 1.00 86.94 123 GLU A N 1
ATOM 961 C CA . GLU A 1 123 ? -6.496 -12.994 21.741 1.00 86.94 123 GLU A CA 1
ATOM 962 C C . GLU A 1 123 ? -5.969 -11.733 22.436 1.00 86.94 123 GLU A C 1
ATOM 964 O O . GLU A 1 123 ? -6.758 -10.892 22.868 1.00 86.94 123 GLU A O 1
ATOM 969 N N . VAL A 1 124 ? -4.652 -11.498 22.389 1.00 89.19 124 VAL A N 1
ATOM 970 C CA . VAL A 1 124 ? -3.999 -10.259 22.853 1.00 89.19 124 VAL A CA 1
ATOM 971 C C . VAL A 1 124 ? -4.606 -8.969 22.257 1.00 89.19 124 VAL A C 1
ATOM 973 O O . VAL A 1 124 ? -4.535 -7.896 22.854 1.00 89.19 124 VAL A O 1
ATOM 976 N N . TRP A 1 125 ? -5.257 -9.032 21.085 1.00 90.62 125 TRP A N 1
ATOM 977 C CA . TRP A 1 125 ? -5.946 -7.876 20.482 1.00 90.62 125 TRP A CA 1
ATOM 978 C C . TRP A 1 125 ? -7.307 -7.564 21.132 1.00 90.62 125 TRP A C 1
ATOM 980 O O . TRP A 1 125 ? -7.818 -6.442 20.994 1.00 90.62 125 TRP A O 1
ATOM 990 N N . TYR A 1 126 ? -7.893 -8.531 21.840 1.00 93.12 126 TYR A N 1
ATOM 991 C CA . TYR A 1 126 ? -9.146 -8.408 22.587 1.00 93.12 126 TYR A CA 1
ATOM 992 C C . TYR A 1 126 ? -8.929 -7.976 24.045 1.00 93.12 126 TYR A C 1
ATOM 994 O O . TYR A 1 126 ? -9.832 -7.370 24.618 1.00 93.12 126 TYR A O 1
ATOM 1002 N N . GLU A 1 127 ? -7.740 -8.199 24.617 1.00 92.44 127 GLU A N 1
ATOM 1003 C CA . GLU A 1 127 ? -7.393 -7.791 25.987 1.00 92.44 127 GLU A CA 1
ATOM 1004 C C . GLU A 1 127 ? -7.637 -6.300 26.261 1.00 92.44 127 GLU A C 1
ATOM 1006 O O . GLU A 1 127 ? -7.379 -5.435 25.414 1.00 92.44 127 GLU A O 1
ATOM 1011 N N . ARG A 1 128 ? -8.121 -5.983 27.469 1.00 94.75 128 ARG A N 1
ATOM 1012 C CA . ARG A 1 128 ? -8.332 -4.612 27.956 1.00 94.75 128 ARG A CA 1
ATOM 1013 C C . ARG A 1 128 ? -7.892 -4.501 29.427 1.00 94.75 128 ARG A C 1
ATOM 1015 O O . ARG A 1 128 ? -8.283 -5.361 30.212 1.00 94.75 128 ARG A O 1
ATOM 1022 N N . PRO A 1 129 ? -7.150 -3.447 29.829 1.00 93.12 129 PRO A N 1
ATOM 1023 C CA . PRO A 1 129 ? -6.628 -2.354 29.001 1.00 93.12 129 PRO A CA 1
ATOM 1024 C C . PRO A 1 129 ? -5.579 -2.833 27.985 1.00 93.12 129 PRO A C 1
ATOM 1026 O O . PRO A 1 129 ? -4.901 -3.828 28.203 1.00 93.12 129 PRO A O 1
ATOM 1029 N N . CYS A 1 130 ? -5.457 -2.124 26.860 1.00 93.62 130 CYS A N 1
ATOM 1030 C CA . CYS A 1 130 ? -4.551 -2.506 25.773 1.00 93.62 130 CYS A CA 1
ATOM 1031 C C . CYS A 1 130 ? -3.078 -2.498 26.232 1.00 93.62 130 CYS A C 1
ATOM 1033 O O . CYS A 1 130 ? -2.615 -1.447 26.695 1.00 93.62 130 CYS A O 1
ATOM 1035 N N . PRO A 1 131 ? -2.314 -3.595 26.062 1.00 91.81 131 PRO A N 1
ATOM 1036 C CA . PRO A 1 131 ? -0.888 -3.610 26.367 1.00 91.81 131 PRO A CA 1
ATOM 1037 C C . PRO A 1 131 ? -0.119 -2.507 25.623 1.00 91.81 131 PRO A C 1
ATOM 1039 O O . PRO A 1 131 ? -0.258 -2.323 24.411 1.00 91.81 131 PRO A O 1
ATOM 1042 N N . ALA A 1 132 ? 0.747 -1.776 26.333 1.00 90.38 132 ALA A N 1
ATOM 1043 C CA . ALA A 1 132 ? 1.476 -0.630 25.774 1.00 90.38 132 ALA A CA 1
ATOM 1044 C C . ALA A 1 132 ? 2.399 -1.001 24.591 1.00 90.38 132 ALA A C 1
ATOM 1046 O O . ALA A 1 132 ? 2.658 -0.179 23.707 1.00 90.38 132 ALA A O 1
ATOM 1047 N N . SER A 1 133 ? 2.848 -2.257 24.533 1.00 89.38 133 SER A N 1
ATOM 1048 C CA . SER A 1 133 ? 3.537 -2.847 23.382 1.00 89.38 133 SER A CA 1
ATOM 1049 C C . SER A 1 133 ? 2.670 -2.815 22.116 1.00 89.38 133 SER A C 1
ATOM 1051 O O . SER A 1 133 ? 3.144 -2.364 21.071 1.00 89.38 133 SER A O 1
ATOM 1053 N N . LEU A 1 134 ? 1.391 -3.204 22.200 1.00 91.75 134 LEU A N 1
ATOM 1054 C CA . LEU A 1 134 ? 0.458 -3.175 21.070 1.00 91.75 134 LEU A CA 1
ATOM 1055 C C . LEU A 1 134 ? 0.144 -1.753 20.605 1.00 91.75 134 LEU A C 1
ATOM 1057 O O . LEU A 1 134 ? 0.017 -1.535 19.401 1.00 91.75 134 LEU A O 1
ATOM 1061 N N . LEU A 1 135 ? 0.081 -0.769 21.511 1.00 93.44 135 LEU A N 1
ATOM 1062 C CA . LEU A 1 135 ? -0.078 0.642 21.130 1.00 93.44 135 LEU A CA 1
ATOM 1063 C C . LEU A 1 135 ? 1.050 1.084 20.181 1.00 93.44 135 LEU A C 1
ATOM 1065 O O . LEU A 1 135 ? 0.787 1.668 19.127 1.00 93.44 135 LEU A O 1
ATOM 1069 N N . LYS A 1 136 ? 2.304 0.725 20.496 1.00 92.50 136 LYS A N 1
ATOM 1070 C CA . LYS A 1 136 ? 3.468 0.989 19.633 1.00 92.50 136 LYS A CA 1
ATOM 1071 C C . LYS A 1 136 ? 3.374 0.244 18.296 1.00 92.50 136 LYS A C 1
ATOM 1073 O O . LYS A 1 136 ? 3.656 0.838 17.256 1.00 92.50 136 LYS A O 1
ATOM 1078 N N . VAL A 1 137 ? 2.948 -1.023 18.300 1.00 93.56 137 VAL A N 1
ATOM 1079 C CA . VAL A 1 137 ? 2.729 -1.817 17.073 1.00 93.56 137 VAL A CA 1
ATOM 1080 C C . VAL A 1 137 ? 1.670 -1.178 16.170 1.00 93.56 137 VAL A C 1
ATOM 1082 O O . VAL A 1 137 ? 1.892 -1.030 14.967 1.00 93.56 137 VAL A O 1
ATOM 1085 N N . MET A 1 138 ? 0.541 -0.755 16.743 1.00 95.19 138 MET A N 1
ATOM 1086 C CA . MET A 1 138 ? -0.539 -0.095 16.016 1.00 95.19 138 MET A CA 1
ATOM 1087 C C . MET A 1 138 ? -0.069 1.207 15.361 1.00 95.19 138 MET A C 1
ATOM 1089 O O . MET A 1 138 ? -0.252 1.360 14.153 1.00 95.19 138 MET A O 1
ATOM 1093 N N . VAL A 1 139 ? 0.601 2.088 16.116 1.00 95.56 139 VAL A N 1
ATOM 1094 C CA . VAL A 1 139 ? 1.142 3.364 15.611 1.00 95.56 139 VAL A CA 1
ATOM 1095 C C . VAL A 1 139 ? 2.139 3.145 14.470 1.00 95.56 139 VAL A C 1
ATOM 1097 O O . VAL A 1 139 ? 1.963 3.711 13.390 1.00 95.56 139 VAL A O 1
ATOM 1100 N N . VAL A 1 140 ? 3.150 2.285 14.656 1.00 94.19 140 VAL A N 1
ATOM 1101 C CA . VAL A 1 140 ? 4.168 2.035 13.614 1.00 94.19 140 VAL A CA 1
ATOM 1102 C C . VAL A 1 140 ? 3.541 1.440 12.344 1.00 94.19 140 VAL A C 1
ATOM 1104 O O . VAL A 1 140 ? 4.016 1.712 11.244 1.00 94.19 140 VAL A O 1
ATOM 1107 N N . SER A 1 141 ? 2.425 0.708 12.460 1.00 94.75 141 SER A N 1
ATOM 1108 C CA . SER A 1 141 ? 1.715 0.151 11.300 1.00 94.75 141 SER A CA 1
ATOM 1109 C C . SER A 1 141 ? 0.901 1.149 10.462 1.00 94.75 141 SER A C 1
ATOM 1111 O O . SER A 1 141 ? 0.357 0.738 9.441 1.00 94.75 141 SER A O 1
ATOM 1113 N N . VAL A 1 142 ? 0.845 2.437 10.835 1.00 97.19 142 VAL A N 1
ATOM 1114 C CA . VAL A 1 142 ? 0.182 3.485 10.027 1.00 97.19 142 VAL A CA 1
ATOM 1115 C C . VAL A 1 142 ? 1.042 4.714 9.711 1.00 97.19 142 VAL A C 1
ATOM 1117 O O . VAL A 1 142 ? 0.869 5.283 8.636 1.00 97.19 142 VAL A O 1
ATOM 1120 N N . ILE A 1 143 ? 2.001 5.109 10.563 1.00 96.50 143 ILE A N 1
ATOM 1121 C CA . ILE A 1 143 ? 2.812 6.334 10.345 1.00 96.50 143 ILE A CA 1
ATOM 1122 C C . ILE A 1 143 ? 3.592 6.348 9.020 1.00 96.50 143 ILE A C 1
ATOM 1124 O O . ILE A 1 143 ? 3.836 7.413 8.461 1.00 96.50 143 ILE A O 1
ATOM 1128 N N . HIS A 1 144 ? 3.974 5.179 8.501 1.00 96.75 144 HIS A N 1
ATOM 1129 C CA . HIS A 1 144 ? 4.757 5.078 7.269 1.00 96.75 144 HIS A CA 1
ATOM 1130 C C . HIS A 1 144 ? 3.907 5.087 5.989 1.00 96.75 144 HIS A C 1
ATOM 1132 O O . HIS A 1 144 ? 4.466 5.269 4.914 1.00 96.75 144 HIS A O 1
ATOM 1138 N N . LEU A 1 145 ? 2.579 4.927 6.070 1.00 98.19 145 LEU A N 1
ATOM 1139 C CA . LEU A 1 145 ? 1.727 4.756 4.884 1.00 98.19 145 LEU A CA 1
ATOM 1140 C C . LEU A 1 145 ? 1.694 6.008 3.991 1.00 98.19 145 LEU A C 1
ATOM 1142 O O . LEU A 1 145 ? 1.786 5.890 2.772 1.00 98.19 145 LEU A O 1
ATOM 1146 N N . GLN A 1 146 ? 1.618 7.208 4.575 1.00 97.19 146 GLN A N 1
ATOM 1147 C CA . GLN A 1 146 ? 1.596 8.453 3.799 1.00 97.19 146 GLN A CA 1
ATOM 1148 C C . GLN A 1 146 ? 2.906 8.728 3.028 1.00 97.19 146 GLN A C 1
ATOM 1150 O O . GLN A 1 146 ? 2.811 8.921 1.815 1.00 97.19 146 GLN A O 1
ATOM 1155 N N . PRO A 1 147 ? 4.110 8.731 3.646 1.00 97.44 147 PRO A N 1
ATOM 1156 C CA . PRO A 1 147 ? 5.354 8.906 2.889 1.00 97.44 147 PRO A CA 1
ATOM 1157 C C . PRO A 1 147 ? 5.601 7.753 1.906 1.00 97.44 147 PRO A C 1
ATOM 1159 O O . PRO A 1 147 ? 6.103 7.987 0.811 1.00 97.44 147 PRO A O 1
ATOM 1162 N N . LEU A 1 148 ? 5.178 6.529 2.244 1.00 98.31 148 LEU A N 1
ATOM 1163 C CA . LEU A 1 148 ? 5.247 5.381 1.339 1.00 98.31 148 LEU A CA 1
ATOM 1164 C C . LEU A 1 148 ? 4.410 5.586 0.070 1.00 98.31 148 LEU A C 1
ATOM 1166 O O . LEU A 1 148 ? 4.896 5.295 -1.017 1.00 98.31 148 LEU A O 1
ATOM 1170 N N . ARG A 1 149 ? 3.186 6.123 0.177 1.00 98.50 149 ARG A N 1
ATOM 1171 C CA . ARG A 1 149 ? 2.380 6.473 -1.004 1.00 98.50 149 ARG A CA 1
ATOM 1172 C C . ARG A 1 149 ? 3.096 7.472 -1.913 1.00 98.50 149 ARG A C 1
ATOM 1174 O O . ARG A 1 149 ? 2.959 7.346 -3.122 1.00 98.50 149 ARG A O 1
ATOM 1181 N N . LEU A 1 150 ? 3.776 8.475 -1.351 1.00 98.12 150 LEU A N 1
ATOM 1182 C CA . LEU A 1 150 ? 4.475 9.483 -2.155 1.00 98.12 150 LEU A CA 1
ATOM 1183 C C . LEU A 1 150 ? 5.609 8.826 -2.947 1.00 98.12 150 LEU A C 1
ATOM 1185 O O . LEU A 1 150 ? 5.551 8.833 -4.169 1.00 98.12 150 LEU A O 1
ATOM 1189 N N . MET A 1 151 ? 6.513 8.112 -2.267 1.00 98.25 151 MET A N 1
ATOM 1190 C CA . MET A 1 151 ? 7.603 7.386 -2.931 1.00 98.25 151 MET A CA 1
ATOM 1191 C C . MET A 1 151 ? 7.107 6.391 -3.992 1.00 98.25 151 MET A C 1
ATOM 1193 O O . MET A 1 151 ? 7.667 6.338 -5.080 1.00 98.25 151 MET A O 1
ATOM 1197 N N . LEU A 1 152 ? 6.041 5.629 -3.711 1.00 98.50 152 LEU A N 1
ATOM 1198 C CA . LEU A 1 152 ? 5.464 4.699 -4.689 1.00 98.50 152 LEU A CA 1
ATOM 1199 C C . LEU A 1 152 ? 4.851 5.424 -5.898 1.00 98.50 152 LEU A C 1
ATOM 1201 O O . LEU A 1 152 ? 4.968 4.930 -7.013 1.00 98.50 152 LEU A O 1
ATOM 1205 N N . LEU A 1 153 ? 4.213 6.584 -5.711 1.00 98.00 153 LEU A N 1
ATOM 1206 C CA . LEU A 1 153 ? 3.716 7.390 -6.831 1.00 98.00 153 LEU A CA 1
ATOM 1207 C C . LEU A 1 153 ? 4.861 7.963 -7.668 1.00 98.00 153 LEU A C 1
ATOM 1209 O O . LEU A 1 153 ? 4.791 7.889 -8.890 1.00 98.00 153 LEU A O 1
ATOM 1213 N N . ASP A 1 154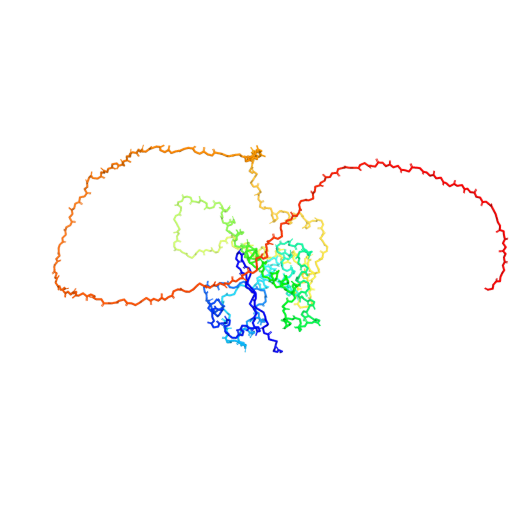 ? 5.919 8.465 -7.032 1.00 97.19 154 ASP A N 1
ATOM 1214 C CA . ASP A 1 154 ? 7.095 8.988 -7.730 1.00 97.19 154 ASP A CA 1
ATOM 1215 C C . ASP A 1 154 ? 7.768 7.886 -8.576 1.00 97.19 154 ASP A C 1
ATOM 1217 O O . ASP A 1 154 ? 8.127 8.123 -9.729 1.00 97.19 154 ASP A O 1
ATOM 1221 N N . THR A 1 155 ? 7.853 6.650 -8.060 1.00 96.50 155 THR A N 1
ATOM 1222 C CA . THR A 1 155 ? 8.327 5.481 -8.824 1.00 96.50 155 THR A CA 1
ATOM 1223 C C . THR A 1 155 ? 7.392 5.110 -9.980 1.00 96.50 155 THR A C 1
ATOM 1225 O O . THR A 1 155 ? 7.873 4.877 -11.087 1.00 96.50 155 THR A O 1
ATOM 1228 N N . LEU A 1 156 ? 6.069 5.090 -9.775 1.00 96.25 156 LEU A N 1
ATOM 1229 C CA . LEU A 1 156 ? 5.101 4.794 -10.847 1.00 96.25 156 LEU A CA 1
ATOM 1230 C C . LEU A 1 156 ? 5.119 5.844 -11.969 1.00 96.25 156 LEU A C 1
ATOM 1232 O O . LEU A 1 156 ? 4.898 5.502 -13.128 1.00 96.25 156 LEU A O 1
ATOM 1236 N N . MET A 1 157 ? 5.409 7.105 -11.641 1.00 96.75 157 MET A N 1
ATOM 1237 C CA . MET A 1 157 ? 5.509 8.201 -12.610 1.00 96.75 157 MET A CA 1
ATOM 1238 C C . MET A 1 157 ? 6.875 8.285 -13.311 1.00 96.75 157 MET A C 1
ATOM 1240 O O . MET A 1 157 ? 7.027 9.101 -14.219 1.00 96.75 157 MET A O 1
ATOM 1244 N N . ASN A 1 158 ? 7.866 7.466 -12.941 1.00 94.25 158 ASN A N 1
ATOM 1245 C CA . ASN A 1 158 ? 9.237 7.596 -13.442 1.00 94.25 158 ASN A CA 1
ATOM 1246 C C . ASN A 1 158 ? 9.339 7.504 -14.979 1.00 94.25 158 ASN A C 1
ATOM 1248 O O . ASN A 1 158 ? 10.070 8.276 -15.596 1.00 94.25 158 ASN A O 1
ATOM 1252 N N . ASP A 1 159 ? 8.580 6.606 -15.610 1.00 92.56 159 ASP A N 1
ATOM 1253 C CA . ASP A 1 159 ? 8.606 6.427 -17.071 1.00 92.56 159 ASP A CA 1
ATOM 1254 C C . ASP A 1 159 ? 7.947 7.599 -17.801 1.00 92.56 159 ASP A C 1
ATOM 1256 O O . ASP A 1 159 ? 8.467 8.072 -18.807 1.00 92.56 159 ASP A O 1
ATOM 1260 N N . TYR A 1 160 ? 6.853 8.127 -17.245 1.00 94.06 160 TYR A N 1
ATOM 1261 C CA . TYR A 1 160 ? 6.226 9.356 -17.728 1.00 94.06 160 TYR A CA 1
ATOM 1262 C C . TYR A 1 160 ? 7.202 10.539 -17.647 1.00 94.06 160 TYR A C 1
ATOM 1264 O O . TYR A 1 160 ? 7.361 11.264 -18.625 1.00 94.06 160 TYR A O 1
ATOM 1272 N N . MET A 1 161 ? 7.904 10.703 -16.519 1.00 94.75 161 MET A N 1
ATOM 1273 C CA . MET A 1 161 ? 8.913 11.759 -16.375 1.00 94.75 161 MET A CA 1
ATOM 1274 C C . MET A 1 161 ? 10.063 11.577 -17.374 1.00 94.75 161 MET A C 1
ATOM 1276 O O . MET A 1 161 ? 10.451 12.543 -18.014 1.00 94.75 161 MET A O 1
ATOM 1280 N N . THR A 1 162 ? 10.531 10.341 -17.587 1.00 92.56 162 THR A N 1
ATOM 1281 C CA . THR A 1 162 ? 11.577 10.025 -18.581 1.00 92.56 162 THR A CA 1
ATOM 1282 C C . THR A 1 162 ? 11.160 10.436 -20.002 1.00 92.56 162 THR A C 1
ATOM 1284 O O . THR A 1 162 ? 11.973 10.976 -20.747 1.00 92.56 162 THR A O 1
ATOM 1287 N N . LEU A 1 163 ? 9.891 10.233 -20.379 1.00 91.62 163 LEU A N 1
ATOM 1288 C CA . LEU A 1 163 ? 9.365 10.678 -21.675 1.00 91.62 163 LEU A CA 1
ATOM 1289 C C . LEU A 1 163 ? 9.215 12.199 -21.781 1.00 91.62 163 LEU A C 1
ATOM 1291 O O . LEU A 1 163 ? 9.541 12.767 -22.820 1.00 91.62 163 LEU A O 1
ATOM 1295 N N . VAL A 1 164 ? 8.744 12.866 -20.723 1.00 91.94 164 VAL A N 1
ATOM 1296 C CA . VAL A 1 164 ? 8.662 14.336 -20.684 1.00 91.94 164 VAL A CA 1
ATOM 1297 C C . VAL A 1 164 ? 10.058 14.949 -20.800 1.00 91.94 164 VAL A C 1
ATOM 1299 O O . VAL A 1 164 ? 10.255 15.863 -21.597 1.00 91.94 164 VAL A O 1
ATOM 1302 N N . ASP A 1 165 ? 11.042 14.394 -20.092 1.00 91.00 165 ASP A N 1
ATOM 1303 C CA . ASP A 1 165 ? 12.444 14.788 -20.216 1.00 91.00 165 ASP A CA 1
ATOM 1304 C C . ASP A 1 165 ? 12.963 14.515 -21.644 1.00 91.00 165 ASP A C 1
ATOM 1306 O O . ASP A 1 165 ? 13.659 15.359 -22.207 1.00 91.00 165 ASP A O 1
ATOM 1310 N N . SER A 1 166 ? 12.587 13.401 -22.290 1.00 89.31 166 SER A N 1
ATOM 1311 C CA . SER A 1 166 ? 12.951 13.136 -23.694 1.00 89.31 166 SER A CA 1
ATOM 1312 C C . SER A 1 166 ? 12.355 14.160 -24.666 1.00 89.31 166 SER A C 1
ATOM 1314 O O . SER A 1 166 ? 13.049 14.566 -25.594 1.00 89.31 166 SER A O 1
ATOM 1316 N N . TYR A 1 167 ? 11.113 14.613 -24.463 1.00 86.06 167 TYR A N 1
ATOM 1317 C CA . TYR A 1 167 ? 10.524 15.682 -25.277 1.00 86.06 167 TYR A CA 1
ATOM 1318 C C . TYR A 1 167 ? 11.226 17.025 -25.055 1.00 86.06 167 TYR A C 1
ATOM 1320 O O . TYR A 1 167 ? 11.589 17.684 -26.026 1.00 86.06 167 TYR A O 1
ATOM 1328 N N . LEU A 1 168 ? 11.475 17.415 -23.801 1.00 86.69 168 LEU A N 1
ATOM 1329 C CA . LEU A 1 168 ? 12.135 18.686 -23.468 1.00 86.69 168 LEU A CA 1
ATOM 1330 C C . LEU A 1 168 ? 13.587 18.767 -23.970 1.00 86.69 168 LEU A C 1
ATOM 1332 O O . LEU A 1 168 ? 14.086 19.870 -24.202 1.00 86.69 168 LEU A O 1
ATOM 1336 N N . ASN A 1 169 ? 14.250 17.618 -24.144 1.00 84.62 169 ASN A N 1
ATOM 1337 C CA . ASN A 1 169 ? 15.587 17.508 -24.736 1.00 84.62 169 ASN A CA 1
ATOM 1338 C C . ASN A 1 169 ? 15.576 17.246 -26.257 1.00 84.62 169 ASN A C 1
ATOM 1340 O O . ASN A 1 169 ? 16.630 17.341 -26.887 1.00 84.62 169 ASN A O 1
ATOM 1344 N N . SER A 1 170 ? 14.424 16.940 -26.866 1.00 77.38 170 SER A N 1
ATOM 1345 C CA . SER A 1 170 ? 14.300 16.908 -28.327 1.00 77.38 170 SER A CA 1
ATOM 1346 C C . SER A 1 170 ? 14.467 18.333 -28.868 1.00 77.38 170 SER A C 1
ATOM 1348 O O . SER A 1 170 ? 13.927 19.289 -28.313 1.00 77.38 170 SER A O 1
ATOM 1350 N N . SER A 1 171 ? 15.245 18.520 -29.936 1.00 61.59 171 SER A N 1
ATOM 1351 C CA . SER A 1 171 ? 15.651 19.864 -30.378 1.00 61.59 171 SER A CA 1
ATOM 1352 C C . SER A 1 171 ? 14.570 20.646 -31.143 1.00 61.59 171 SER A C 1
ATOM 1354 O O . SER A 1 171 ? 14.884 21.653 -31.773 1.00 61.59 171 SER A O 1
ATOM 1356 N N . TYR A 1 172 ? 13.305 20.218 -31.085 1.00 59.41 172 TYR A N 1
ATOM 1357 C CA . TYR A 1 172 ? 12.162 20.851 -31.753 1.00 59.41 172 TYR A CA 1
ATOM 1358 C C . TYR A 1 172 ? 11.610 22.068 -30.990 1.00 59.41 172 TYR A C 1
ATOM 1360 O O . TYR A 1 172 ? 10.408 22.237 -30.809 1.00 59.41 172 TYR A O 1
ATOM 1368 N N . TYR A 1 173 ? 12.501 22.992 -30.628 1.00 55.94 173 TYR A N 1
ATOM 1369 C CA . TYR A 1 173 ? 12.127 24.381 -30.349 1.00 55.94 173 TYR A CA 1
ATOM 1370 C C . TYR A 1 173 ? 12.057 25.171 -31.670 1.00 55.94 173 TYR A C 1
ATOM 1372 O O . TYR A 1 173 ? 12.722 26.196 -31.832 1.00 55.94 173 TYR A O 1
ATOM 1380 N N . GLU A 1 174 ? 11.276 24.682 -32.643 1.00 52.44 174 GLU A N 1
ATOM 1381 C CA . GLU A 1 174 ? 11.000 25.432 -33.873 1.00 52.44 174 GLU A CA 1
ATOM 1382 C C . GLU A 1 174 ? 10.119 26.643 -33.547 1.00 52.44 174 GLU A C 1
ATOM 1384 O O . GLU A 1 174 ? 8.908 26.548 -33.348 1.00 52.44 174 GLU A O 1
ATOM 1389 N N . ILE A 1 175 ? 10.741 27.820 -33.484 1.00 54.03 175 ILE A N 1
ATOM 1390 C CA . ILE A 1 175 ? 10.037 29.080 -33.250 1.00 54.03 175 ILE A CA 1
ATOM 1391 C C . ILE A 1 175 ? 9.289 29.478 -34.532 1.00 54.03 175 ILE A C 1
ATOM 1393 O O . ILE A 1 175 ? 9.801 30.240 -35.350 1.00 54.03 175 ILE A O 1
ATOM 1397 N N . GLY A 1 176 ? 8.052 28.994 -34.680 1.00 53.03 176 GLY A N 1
ATOM 1398 C CA . GLY A 1 176 ? 7.052 29.601 -35.567 1.00 53.03 176 GLY A CA 1
ATOM 1399 C C . GLY A 1 176 ? 6.479 28.746 -36.701 1.00 53.03 176 GLY A C 1
ATOM 1400 O O . GLY A 1 176 ? 5.823 29.315 -37.573 1.00 53.03 176 GLY A O 1
ATOM 1401 N N . THR A 1 177 ? 6.670 27.427 -36.719 1.00 50.12 177 THR A N 1
ATOM 1402 C CA . THR A 1 177 ? 5.938 26.532 -37.632 1.00 50.12 177 THR A CA 1
ATOM 1403 C C . THR A 1 177 ? 4.526 26.253 -37.083 1.00 50.12 177 THR A C 1
ATOM 1405 O O . THR A 1 177 ? 4.394 25.718 -35.985 1.00 50.12 177 THR A O 1
ATOM 1408 N N . PRO A 1 178 ? 3.440 26.643 -37.787 1.00 53.88 178 PRO A N 1
ATOM 1409 C CA . PRO A 1 178 ? 2.082 26.373 -37.323 1.00 53.88 178 PRO A CA 1
ATOM 1410 C C . PRO A 1 178 ? 1.733 24.894 -37.525 1.00 53.88 178 PRO A C 1
ATOM 1412 O O . PRO A 1 178 ? 1.899 24.357 -38.622 1.00 53.88 178 PRO A O 1
ATOM 1415 N N . GLU A 1 179 ? 1.223 24.249 -36.476 1.00 57.47 179 GLU A N 1
ATOM 1416 C CA . GLU A 1 179 ? 0.783 22.852 -36.528 1.00 57.47 179 GLU A CA 1
ATOM 1417 C C . GLU A 1 179 ? -0.319 22.668 -37.585 1.00 57.47 179 GLU A C 1
ATOM 1419 O O . GLU A 1 179 ? -1.312 23.398 -37.608 1.00 57.47 179 GLU A O 1
ATOM 1424 N N . GLN A 1 180 ? -0.151 21.685 -38.473 1.00 54.88 180 GLN A N 1
ATOM 1425 C CA . GLN A 1 180 ? -1.196 21.310 -39.425 1.00 54.88 180 GLN A CA 1
ATOM 1426 C C . GLN A 1 180 ? -2.217 20.399 -38.736 1.00 54.88 180 GLN A C 1
ATOM 1428 O O . GLN A 1 180 ? -1.847 19.364 -38.182 1.00 54.88 180 GLN A O 1
ATOM 1433 N N . GLU A 1 181 ? -3.502 20.752 -38.815 1.00 51.88 181 GLU A N 1
ATOM 1434 C CA . GLU A 1 181 ? -4.604 19.911 -38.334 1.00 51.88 181 GLU A CA 1
ATOM 1435 C C . GLU A 1 181 ? -4.683 18.611 -39.158 1.00 51.88 181 GLU A C 1
ATOM 1437 O O . GLU A 1 181 ? -5.283 18.556 -40.233 1.00 51.88 181 GLU A O 1
ATOM 1442 N N . GLY A 1 182 ? -4.048 17.550 -38.660 1.00 57.34 182 GLY A N 1
ATOM 1443 C CA . GLY A 1 182 ? -3.938 16.262 -39.339 1.00 57.34 182 GLY A CA 1
ATOM 1444 C C . GLY A 1 182 ? -3.626 15.112 -38.382 1.00 57.34 182 GLY A C 1
ATOM 1445 O O . GLY A 1 182 ? -3.394 15.307 -37.189 1.00 57.34 182 GLY A O 1
ATOM 1446 N N . VAL A 1 183 ? -3.634 13.882 -38.903 1.00 58.09 183 VAL A N 1
ATOM 1447 C CA . VAL A 1 183 ? -3.292 12.686 -38.118 1.00 58.09 183 VAL A CA 1
ATOM 1448 C C . VAL A 1 183 ? -1.777 12.635 -37.924 1.00 58.09 183 VAL A C 1
ATOM 1450 O O . VAL A 1 183 ? -1.043 12.238 -38.825 1.00 58.09 183 VAL A O 1
ATOM 1453 N N . GLN A 1 184 ? -1.318 13.056 -36.748 1.00 68.81 184 GLN A N 1
ATOM 1454 C CA . GLN A 1 184 ? 0.094 13.048 -36.369 1.00 68.81 184 GLN A CA 1
ATOM 1455 C C . GLN A 1 184 ? 0.572 11.611 -36.090 1.00 68.81 184 GLN A C 1
ATOM 1457 O O . GLN A 1 184 ? -0.123 10.832 -35.432 1.00 68.81 184 GLN A O 1
ATOM 1462 N N . GLU A 1 185 ? 1.758 11.243 -36.580 1.00 79.25 185 GLU A N 1
ATOM 1463 C CA . GLU A 1 185 ? 2.363 9.946 -36.255 1.00 79.25 185 GLU A CA 1
ATOM 1464 C C . GLU A 1 185 ? 2.861 9.902 -34.803 1.00 79.25 185 GLU A C 1
ATOM 1466 O O . GLU A 1 185 ? 3.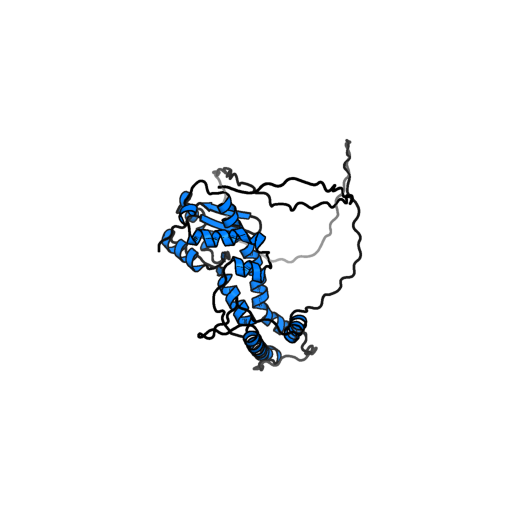244 10.923 -34.236 1.00 79.25 185 GLU A O 1
ATOM 1471 N N . LEU A 1 186 ? 2.906 8.706 -34.199 1.00 80.50 186 LEU A N 1
ATOM 1472 C CA . LEU A 1 186 ? 3.419 8.536 -32.836 1.00 80.50 186 LEU A CA 1
ATOM 1473 C C . LEU A 1 186 ? 4.907 8.955 -32.765 1.00 80.50 186 LEU A C 1
ATOM 1475 O O . LEU A 1 186 ? 5.719 8.298 -33.435 1.00 80.50 186 LEU A O 1
ATOM 1479 N N . PRO A 1 187 ? 5.284 9.966 -31.953 1.00 85.38 187 PRO A N 1
ATOM 1480 C CA . PRO A 1 187 ? 6.654 10.478 -31.904 1.00 85.38 187 PRO A CA 1
ATOM 1481 C C . PRO A 1 187 ? 7.687 9.438 -31.460 1.00 85.38 187 PRO A C 1
ATOM 1483 O O . PRO A 1 187 ? 7.368 8.476 -30.750 1.00 85.38 187 PRO A O 1
ATOM 1486 N N . GLN A 1 188 ? 8.937 9.622 -31.889 1.00 84.06 188 GLN A N 1
ATOM 1487 C CA . GLN A 1 188 ? 10.021 8.663 -31.660 1.00 84.06 188 GLN A CA 1
ATOM 1488 C C . GLN A 1 188 ? 10.349 8.511 -30.167 1.00 84.06 188 GLN A C 1
ATOM 1490 O O . GLN A 1 188 ? 10.694 7.421 -29.719 1.00 84.06 188 GLN A O 1
ATOM 1495 N N . GLU A 1 189 ? 10.156 9.571 -29.386 1.00 85.75 189 GLU A N 1
ATOM 1496 C CA . GLU A 1 189 ? 10.352 9.640 -27.938 1.00 85.75 189 GLU A CA 1
ATOM 1497 C C . GLU A 1 189 ? 9.475 8.610 -27.217 1.00 85.75 189 GLU A C 1
ATOM 1499 O O . GLU A 1 189 ? 9.979 7.814 -26.430 1.00 85.75 189 GLU A O 1
ATOM 1504 N N . ILE A 1 190 ? 8.178 8.536 -27.544 1.00 87.12 190 ILE A N 1
ATOM 1505 C CA . ILE A 1 190 ? 7.257 7.571 -26.916 1.00 87.12 190 ILE A CA 1
ATOM 1506 C C . ILE A 1 190 ? 7.623 6.127 -27.290 1.00 87.12 190 ILE A C 1
ATOM 1508 O O . ILE A 1 190 ? 7.480 5.221 -26.466 1.00 87.12 190 ILE A O 1
ATOM 1512 N N . ARG A 1 191 ? 8.149 5.893 -28.500 1.00 87.25 191 ARG A N 1
ATOM 1513 C CA . ARG A 1 191 ? 8.564 4.550 -28.953 1.00 87.25 191 ARG A CA 1
ATOM 1514 C C . ARG A 1 191 ? 9.738 3.988 -28.140 1.00 87.25 191 ARG A C 1
ATOM 1516 O O . ARG A 1 191 ? 9.864 2.770 -28.035 1.00 87.25 191 ARG A O 1
ATOM 1523 N N . GLN A 1 192 ? 10.524 4.842 -27.475 1.00 85.94 192 GLN A N 1
ATOM 1524 C CA . GLN A 1 192 ? 11.585 4.410 -26.557 1.00 85.94 192 GLN A CA 1
ATOM 1525 C C . GLN A 1 192 ? 11.054 3.606 -25.353 1.00 85.94 192 GLN A C 1
ATOM 1527 O O . GLN A 1 192 ? 11.825 2.861 -24.747 1.00 85.94 192 GLN A O 1
ATOM 1532 N N . LEU A 1 193 ? 9.754 3.683 -25.015 1.00 89.81 193 LEU A N 1
ATOM 1533 C CA . LEU A 1 193 ? 9.155 2.870 -23.944 1.00 89.81 193 LEU A CA 1
ATOM 1534 C C . LEU A 1 193 ? 9.387 1.369 -24.137 1.00 89.81 193 LEU A C 1
ATOM 1536 O O . LEU A 1 193 ? 9.650 0.664 -23.162 1.00 89.81 193 LEU A O 1
ATOM 1540 N N . ASP A 1 194 ? 9.300 0.867 -25.367 1.00 91.19 194 ASP A N 1
ATOM 1541 C CA . ASP A 1 194 ? 9.460 -0.565 -25.621 1.00 91.19 194 ASP A CA 1
ATOM 1542 C C . ASP A 1 194 ? 10.938 -0.983 -25.554 1.00 91.19 194 ASP A C 1
ATOM 1544 O O . ASP A 1 194 ? 11.256 -2.031 -24.992 1.00 91.19 194 ASP A O 1
ATOM 1548 N N . GLU A 1 195 ? 11.869 -0.111 -25.953 1.00 91.75 195 GLU A N 1
ATOM 1549 C CA . GLU A 1 195 ? 13.304 -0.302 -25.700 1.00 91.75 195 GLU A CA 1
ATOM 1550 C C . GLU A 1 195 ? 13.656 -0.241 -24.204 1.00 91.75 195 GLU A C 1
ATOM 1552 O O . GLU A 1 195 ? 14.553 -0.950 -23.741 1.00 91.75 195 GLU A O 1
ATOM 1557 N N . MET A 1 196 ? 12.987 0.620 -23.429 1.00 93.38 196 MET A N 1
ATOM 1558 C CA . MET A 1 196 ? 13.132 0.684 -21.969 1.00 93.38 196 MET A CA 1
ATOM 1559 C C . MET A 1 196 ? 12.613 -0.602 -21.317 1.00 93.38 196 MET A C 1
ATOM 1561 O O . MET A 1 196 ? 13.285 -1.163 -20.451 1.00 93.38 196 MET A O 1
ATOM 1565 N N . ARG A 1 197 ? 11.455 -1.111 -21.760 1.00 95.19 197 ARG A N 1
ATOM 1566 C CA . ARG A 1 197 ? 10.875 -2.379 -21.289 1.00 95.19 197 ARG A CA 1
ATOM 1567 C C . ARG A 1 197 ? 11.783 -3.566 -21.592 1.00 95.19 197 ARG A C 1
ATOM 1569 O O . ARG A 1 197 ? 12.096 -4.314 -20.671 1.00 95.19 197 ARG A O 1
ATOM 1576 N N . LEU A 1 198 ? 12.256 -3.714 -22.831 1.00 95.81 198 LEU A N 1
ATOM 1577 C CA . LEU A 1 198 ? 13.130 -4.824 -23.231 1.00 95.81 198 LEU A CA 1
ATOM 1578 C C . LEU A 1 198 ? 14.445 -4.835 -22.434 1.00 95.81 198 LEU A C 1
ATOM 1580 O O . LEU A 1 198 ? 14.802 -5.867 -21.864 1.00 95.81 198 LEU A O 1
ATOM 1584 N N . ARG A 1 199 ? 15.108 -3.677 -22.284 1.00 96.50 199 ARG A N 1
ATOM 1585 C CA . ARG A 1 199 ? 16.314 -3.544 -21.440 1.00 96.50 199 ARG A CA 1
ATOM 1586 C C . ARG A 1 199 ? 16.050 -3.914 -19.977 1.00 96.50 199 ARG A C 1
ATOM 1588 O O . ARG A 1 199 ? 16.875 -4.574 -19.348 1.00 96.50 199 ARG A O 1
ATOM 1595 N N . ARG A 1 200 ? 14.887 -3.542 -19.426 1.00 97.62 200 ARG A N 1
ATOM 1596 C CA . ARG A 1 200 ? 14.487 -3.934 -18.063 1.00 97.62 200 ARG A CA 1
ATOM 1597 C C . ARG A 1 200 ? 14.175 -5.420 -17.932 1.00 97.62 200 ARG A C 1
ATOM 1599 O O . ARG A 1 200 ? 14.515 -5.989 -16.901 1.00 97.62 200 ARG A O 1
ATOM 1606 N N . GLN A 1 201 ? 13.589 -6.057 -18.946 1.00 97.31 201 GLN A N 1
ATOM 1607 C CA . GLN A 1 201 ? 13.345 -7.504 -18.946 1.00 97.31 201 GLN A CA 1
ATOM 1608 C C . GLN A 1 201 ? 14.658 -8.296 -18.944 1.00 97.31 201 GLN A C 1
ATOM 1610 O O . GLN A 1 201 ? 14.803 -9.241 -18.167 1.00 97.31 201 GLN A O 1
ATOM 1615 N N . GLU A 1 202 ? 15.628 -7.901 -19.773 1.00 96.25 202 GLU A N 1
ATOM 1616 C CA . GLU A 1 202 ? 16.965 -8.503 -19.798 1.00 96.25 202 GLU A CA 1
ATOM 1617 C C . GLU A 1 202 ? 17.681 -8.320 -18.452 1.00 96.25 202 GLU A C 1
ATOM 1619 O O . GLU A 1 202 ? 18.090 -9.303 -17.825 1.00 96.25 202 GLU A O 1
ATOM 1624 N N . TRP A 1 203 ? 17.727 -7.082 -17.943 1.00 96.75 203 TRP A N 1
ATOM 1625 C CA . TRP A 1 203 ? 18.264 -6.781 -16.615 1.00 96.75 203 TRP A CA 1
ATOM 1626 C C . TRP A 1 203 ? 17.590 -7.618 -15.518 1.00 96.75 203 TRP A C 1
ATOM 1628 O O . TRP A 1 203 ? 18.276 -8.215 -14.689 1.00 96.75 203 TRP A O 1
ATOM 1638 N N . ALA A 1 204 ? 16.257 -7.706 -15.514 1.00 97.25 204 ALA A N 1
ATOM 1639 C CA . ALA A 1 204 ? 15.496 -8.417 -14.494 1.00 97.25 204 ALA A CA 1
ATOM 1640 C C . ALA A 1 204 ? 15.777 -9.927 -14.504 1.00 97.25 204 ALA A C 1
ATOM 1642 O O . ALA A 1 204 ? 15.952 -10.512 -13.434 1.00 97.25 204 ALA A O 1
ATOM 1643 N N . ARG A 1 205 ? 15.911 -10.540 -15.689 1.00 94.75 205 ARG A N 1
ATOM 1644 C CA . ARG A 1 205 ? 16.304 -11.952 -15.847 1.00 94.75 205 ARG A CA 1
ATOM 1645 C C . ARG A 1 205 ? 17.749 -12.222 -15.420 1.00 94.75 205 ARG A C 1
ATOM 1647 O O . ARG A 1 205 ? 18.029 -13.296 -14.898 1.00 94.75 205 ARG A O 1
ATOM 1654 N N . GLY A 1 206 ? 18.655 -11.256 -15.586 1.00 94.56 206 GLY A N 1
ATOM 1655 C CA . GLY A 1 206 ? 20.002 -11.312 -15.003 1.00 94.56 206 GLY A CA 1
ATOM 1656 C C . GLY A 1 206 ? 20.036 -11.035 -13.491 1.00 94.56 206 GLY A C 1
ATOM 1657 O O . GLY A 1 206 ? 20.995 -11.398 -12.810 1.00 94.56 206 GLY A O 1
ATOM 1658 N N . ARG A 1 207 ? 18.998 -10.388 -12.942 1.00 95.62 207 ARG A N 1
ATOM 1659 C CA . ARG A 1 207 ? 18.929 -9.938 -11.544 1.00 95.62 207 ARG A CA 1
ATOM 1660 C C . ARG A 1 207 ? 18.251 -10.940 -10.611 1.00 95.62 207 ARG A C 1
ATOM 1662 O O . ARG A 1 207 ? 18.683 -11.046 -9.459 1.00 95.62 207 ARG A O 1
ATOM 1669 N N . TYR A 1 208 ? 17.202 -11.619 -11.063 1.00 97.12 208 TYR A N 1
ATOM 1670 C CA . TYR A 1 208 ? 16.319 -12.438 -10.232 1.00 97.12 208 TYR A CA 1
ATOM 1671 C C . TYR A 1 208 ? 16.140 -13.842 -10.827 1.00 97.12 208 TYR A C 1
ATOM 1673 O O . TYR A 1 208 ? 15.926 -13.957 -12.033 1.00 97.12 208 TYR A O 1
ATOM 1681 N N . PRO A 1 209 ? 16.161 -14.908 -10.005 1.00 97.06 209 PRO A N 1
ATOM 1682 C CA . PRO A 1 209 ? 15.714 -16.228 -10.434 1.00 97.06 209 PRO A CA 1
ATOM 1683 C C . PRO A 1 209 ? 14.256 -16.185 -10.906 1.00 97.06 209 PRO A C 1
ATOM 1685 O O . PRO A 1 209 ? 13.429 -15.495 -10.305 1.00 97.06 209 PRO A O 1
ATOM 1688 N N . VAL A 1 210 ? 13.945 -16.946 -11.953 1.00 96.38 210 VAL A N 1
ATOM 1689 C CA . VAL A 1 210 ? 12.579 -17.130 -12.462 1.00 96.38 210 VAL A CA 1
ATOM 1690 C C . VAL A 1 210 ? 11.978 -18.386 -11.816 1.00 96.38 210 VAL A C 1
ATOM 1692 O O . VAL A 1 210 ? 12.673 -19.396 -11.702 1.00 96.38 210 VAL A O 1
ATOM 1695 N N . THR A 1 211 ? 10.721 -18.332 -11.374 1.00 96.00 211 THR A N 1
ATOM 1696 C CA . THR A 1 211 ? 9.974 -19.495 -10.864 1.00 96.00 211 THR A CA 1
ATOM 1697 C C . THR A 1 211 ? 9.410 -20.343 -12.008 1.00 96.00 211 THR A C 1
ATOM 1699 O O . THR A 1 211 ? 9.399 -19.919 -13.163 1.00 96.00 211 THR A O 1
ATOM 1702 N N . GLU A 1 212 ? 8.894 -21.533 -11.690 1.00 94.44 212 GLU A N 1
ATOM 1703 C CA . GLU A 1 212 ? 8.214 -22.405 -12.663 1.00 94.44 212 GLU A CA 1
ATOM 1704 C C . GLU A 1 212 ? 6.994 -21.711 -13.307 1.00 94.44 212 GLU A C 1
ATOM 1706 O O . GLU A 1 212 ? 6.765 -21.858 -14.505 1.00 94.44 212 GLU A O 1
ATOM 1711 N N . ASP A 1 213 ? 6.287 -20.859 -12.552 1.00 95.19 213 ASP A N 1
ATOM 1712 C CA . ASP A 1 213 ? 5.170 -20.023 -13.029 1.00 95.19 213 ASP A CA 1
ATOM 1713 C C . ASP A 1 213 ? 5.596 -18.787 -13.857 1.00 95.19 213 ASP A C 1
ATOM 1715 O O . ASP A 1 213 ? 4.754 -17.973 -14.237 1.00 95.19 213 ASP A O 1
ATOM 1719 N N . GLY A 1 214 ? 6.897 -18.582 -14.100 1.00 94.44 214 GLY A N 1
ATOM 1720 C CA . GLY A 1 214 ? 7.414 -17.410 -14.822 1.00 94.44 214 GLY A CA 1
ATOM 1721 C C . GLY A 1 214 ? 7.481 -16.109 -14.006 1.00 94.44 214 GLY A C 1
ATOM 1722 O O . GLY A 1 214 ? 7.714 -15.041 -14.576 1.00 94.44 214 GLY A O 1
ATOM 1723 N N . LEU A 1 215 ? 7.293 -16.174 -12.684 1.00 97.69 215 LEU A N 1
ATOM 1724 C CA . LEU A 1 215 ? 7.426 -15.032 -11.770 1.00 97.69 215 LEU A CA 1
ATOM 1725 C C . LEU A 1 215 ? 8.897 -14.814 -11.381 1.00 97.69 215 LEU A C 1
ATOM 1727 O O . LEU A 1 215 ? 9.715 -15.723 -11.485 1.00 97.69 215 LEU A O 1
ATOM 1731 N N . LEU A 1 216 ? 9.255 -13.623 -10.899 1.00 97.94 216 LEU A N 1
ATOM 1732 C CA . LEU A 1 216 ? 10.620 -13.329 -10.443 1.00 97.94 216 LEU A CA 1
ATOM 1733 C C . LEU A 1 216 ? 10.742 -13.412 -8.923 1.00 97.94 216 LEU A C 1
ATOM 1735 O O . LEU A 1 216 ? 10.026 -12.711 -8.208 1.00 97.94 216 LEU A O 1
ATOM 1739 N N . ALA A 1 217 ? 11.703 -14.199 -8.433 1.00 96.94 217 ALA A N 1
ATOM 1740 C CA . ALA A 1 217 ? 12.018 -14.369 -7.014 1.00 96.94 217 ALA A CA 1
ATOM 1741 C C . ALA A 1 217 ? 12.658 -13.099 -6.416 1.00 96.94 217 ALA A C 1
ATOM 1743 O O . ALA A 1 217 ? 13.871 -13.015 -6.193 1.00 96.94 217 ALA A O 1
ATOM 1744 N N . ARG A 1 218 ? 11.830 -12.080 -6.156 1.00 95.19 218 ARG A N 1
ATOM 1745 C CA . ARG A 1 218 ? 12.232 -10.703 -5.811 1.00 95.19 218 ARG A CA 1
ATOM 1746 C C . ARG A 1 218 ? 13.105 -10.635 -4.560 1.00 95.19 218 ARG A C 1
ATOM 1748 O O . ARG A 1 218 ? 13.979 -9.776 -4.450 1.00 95.19 218 ARG A O 1
ATOM 1755 N N . PHE A 1 219 ? 12.868 -11.551 -3.626 1.00 94.12 219 PHE A N 1
ATOM 1756 C CA . PHE A 1 219 ? 13.558 -11.638 -2.338 1.00 94.12 219 PHE A CA 1
ATOM 1757 C C . PHE A 1 219 ? 14.744 -12.618 -2.332 1.00 94.12 219 PHE A C 1
ATOM 1759 O O . PHE A 1 219 ? 15.402 -12.764 -1.303 1.00 94.12 219 PHE A O 1
ATOM 1766 N N . SER A 1 220 ? 15.070 -13.226 -3.479 1.00 93.88 220 SER A N 1
ATOM 1767 C CA . SER A 1 220 ? 16.269 -14.051 -3.689 1.00 93.88 220 SER A CA 1
ATOM 1768 C C . SER A 1 220 ? 17.161 -13.489 -4.814 1.00 93.88 220 SER A C 1
ATOM 1770 O O . SER A 1 220 ? 17.457 -14.194 -5.777 1.00 93.88 220 SER A O 1
ATOM 1772 N N . PRO A 1 221 ? 17.588 -12.210 -4.733 1.00 92.69 221 PRO A N 1
ATOM 1773 C CA . PRO A 1 221 ? 18.399 -11.569 -5.767 1.00 92.69 221 PRO A CA 1
ATOM 1774 C C . PRO A 1 221 ? 19.747 -12.272 -5.982 1.00 92.69 221 PRO A C 1
ATOM 1776 O O . PRO A 1 221 ? 20.479 -12.528 -5.027 1.00 92.69 221 PRO A O 1
ATOM 1779 N N . LEU A 1 222 ? 20.132 -12.476 -7.246 1.00 92.56 222 LEU A N 1
ATOM 1780 C CA . LEU A 1 222 ? 21.455 -12.999 -7.609 1.00 92.56 222 LEU A CA 1
ATOM 1781 C C . LEU A 1 222 ? 22.589 -12.023 -7.205 1.00 92.56 222 LEU A C 1
ATOM 1783 O O . LEU A 1 222 ? 22.346 -10.813 -7.084 1.00 92.56 222 LEU A O 1
ATOM 1787 N N . PRO A 1 223 ? 23.835 -12.490 -7.004 1.00 85.69 223 PRO A N 1
ATOM 1788 C CA . PRO A 1 223 ? 24.986 -11.604 -6.828 1.00 85.69 223 PRO A CA 1
ATOM 1789 C C . PRO A 1 223 ? 25.212 -10.728 -8.070 1.00 85.69 223 PRO A C 1
ATOM 1791 O O . PRO A 1 223 ? 25.118 -11.208 -9.196 1.00 85.69 223 PRO A O 1
ATOM 1794 N N . GLN A 1 224 ? 25.528 -9.443 -7.882 1.00 68.69 224 GLN A N 1
ATOM 1795 C CA . GLN A 1 224 ? 25.844 -8.555 -9.005 1.00 68.69 224 GLN A CA 1
ATOM 1796 C C . GLN A 1 224 ? 27.290 -8.747 -9.473 1.00 68.69 224 GLN A C 1
ATOM 1798 O O . GLN A 1 224 ? 28.226 -8.593 -8.689 1.00 68.69 224 GLN A O 1
ATOM 1803 N N . THR A 1 225 ? 27.473 -9.009 -10.767 1.00 62.38 225 THR A N 1
ATOM 1804 C CA . THR A 1 225 ? 28.774 -8.886 -11.438 1.00 62.38 225 THR A CA 1
ATOM 1805 C C . THR A 1 225 ? 29.171 -7.412 -11.557 1.00 62.38 225 THR A C 1
ATOM 1807 O O . THR A 1 225 ? 28.313 -6.525 -11.627 1.00 62.38 225 THR A O 1
ATOM 1810 N N . SER A 1 226 ? 30.477 -7.138 -11.582 1.00 54.38 226 SER A N 1
ATOM 1811 C CA . SER A 1 226 ? 31.052 -5.785 -11.490 1.00 54.38 226 SER A CA 1
ATOM 1812 C C . SER A 1 226 ? 30.546 -4.805 -12.557 1.00 54.38 226 SER A C 1
ATOM 1814 O O . SER A 1 226 ? 30.316 -3.642 -12.233 1.00 54.38 226 SER A O 1
ATOM 1816 N N . ALA A 1 227 ? 30.297 -5.269 -13.787 1.00 55.12 227 ALA A N 1
ATOM 1817 C CA . ALA A 1 227 ? 29.738 -4.449 -14.868 1.00 55.12 227 ALA A CA 1
ATOM 1818 C C . ALA A 1 227 ? 28.369 -3.836 -14.500 1.00 55.12 227 ALA A C 1
ATOM 1820 O O . ALA A 1 227 ? 28.158 -2.633 -14.650 1.00 55.12 227 ALA A O 1
ATOM 1821 N N . SER A 1 228 ? 27.471 -4.630 -13.902 1.00 54.22 228 SER A N 1
ATOM 1822 C CA . SER A 1 228 ? 26.097 -4.211 -13.558 1.00 54.22 228 SER A CA 1
ATOM 1823 C C . SER A 1 228 ? 26.005 -3.134 -12.459 1.00 54.22 228 SER A C 1
ATOM 1825 O O . SER A 1 228 ? 24.922 -2.618 -12.169 1.00 54.22 228 SER A O 1
ATOM 1827 N N . LEU A 1 229 ? 27.128 -2.785 -11.819 1.00 50.12 229 LEU A N 1
ATOM 1828 C CA . LEU A 1 229 ? 27.217 -1.683 -10.855 1.00 50.12 229 LEU A CA 1
ATOM 1829 C C . LEU A 1 229 ? 27.504 -0.329 -11.524 1.00 50.12 229 LEU A C 1
ATOM 1831 O O . LEU A 1 229 ? 27.200 0.707 -10.931 1.00 50.12 229 LEU A O 1
ATOM 1835 N N . GLN A 1 230 ? 28.062 -0.316 -12.740 1.00 47.62 230 GLN A N 1
ATOM 1836 C CA . GLN A 1 230 ? 28.363 0.920 -13.470 1.00 47.62 230 GLN A CA 1
ATOM 1837 C C . GLN A 1 230 ? 27.110 1.489 -14.149 1.00 47.62 230 GLN A C 1
ATOM 1839 O O . GLN A 1 230 ? 26.798 2.660 -13.939 1.00 47.62 230 GLN A O 1
ATOM 1844 N N . GLU A 1 231 ? 26.326 0.662 -14.847 1.00 50.66 231 GLU A N 1
ATOM 1845 C CA . GLU A 1 231 ? 25.069 1.091 -15.489 1.00 50.66 231 GLU A CA 1
ATOM 1846 C C . GLU A 1 231 ? 24.044 1.642 -14.493 1.00 50.66 231 GLU A C 1
ATOM 1848 O O . GLU A 1 231 ? 23.346 2.615 -14.767 1.00 50.66 231 GLU A O 1
ATOM 1853 N N . ARG A 1 232 ? 23.973 1.066 -13.286 1.00 47.16 232 ARG A N 1
ATOM 1854 C CA . ARG A 1 232 ? 23.075 1.580 -12.246 1.00 47.16 232 ARG A CA 1
ATOM 1855 C C . ARG A 1 232 ? 23.433 3.011 -11.838 1.00 47.16 232 ARG A C 1
ATOM 1857 O O . ARG A 1 232 ? 22.527 3.783 -11.548 1.00 47.16 232 ARG A O 1
ATOM 1864 N N . ARG A 1 233 ? 24.721 3.383 -11.835 1.00 40.44 233 ARG A N 1
ATOM 1865 C CA . ARG A 1 233 ? 25.141 4.761 -11.534 1.00 40.44 233 ARG A CA 1
ATOM 1866 C C . ARG A 1 233 ? 24.730 5.738 -12.631 1.00 40.44 233 ARG A C 1
ATOM 1868 O O . ARG A 1 233 ? 24.290 6.826 -12.285 1.00 40.44 233 ARG A O 1
ATOM 1875 N N . THR A 1 234 ? 24.830 5.369 -13.908 1.00 43.22 234 THR A N 1
ATOM 1876 C CA . THR A 1 234 ? 24.402 6.250 -15.008 1.00 43.22 234 THR A CA 1
ATOM 1877 C C . THR A 1 234 ? 22.880 6.363 -15.107 1.00 43.22 234 THR A C 1
ATOM 1879 O O . THR A 1 234 ? 22.383 7.447 -15.382 1.00 43.22 234 THR A O 1
ATOM 1882 N N . GLN A 1 235 ? 22.127 5.301 -14.800 1.00 49.75 235 GLN A N 1
ATOM 1883 C CA . GLN A 1 235 ? 20.656 5.319 -14.843 1.00 49.75 235 GLN A CA 1
ATOM 1884 C C . GLN A 1 235 ? 19.986 6.043 -13.658 1.00 49.75 235 GLN A C 1
ATOM 1886 O O . GLN A 1 235 ? 18.849 6.483 -13.797 1.00 49.75 235 GLN A O 1
ATOM 1891 N N . THR A 1 236 ? 20.643 6.184 -12.497 1.00 40.12 236 THR A N 1
ATOM 1892 C CA . THR A 1 236 ? 20.071 6.905 -11.333 1.00 40.12 236 THR A CA 1
ATOM 1893 C C . THR A 1 236 ? 20.691 8.281 -11.071 1.00 40.12 236 THR A C 1
ATOM 1895 O O . THR A 1 236 ? 20.332 8.931 -10.088 1.00 40.12 236 THR A O 1
ATOM 1898 N N . ALA A 1 237 ? 21.635 8.735 -11.897 1.00 32.78 237 ALA A N 1
ATOM 1899 C CA . ALA A 1 237 ? 22.274 10.039 -11.741 1.00 32.78 237 ALA A CA 1
ATOM 1900 C C . ALA A 1 237 ? 21.427 11.161 -12.362 1.00 32.78 237 ALA A C 1
ATOM 1902 O O . ALA A 1 237 ? 21.623 11.540 -13.514 1.00 32.78 237 ALA A O 1
ATOM 1903 N N . ARG A 1 238 ? 20.539 11.767 -11.563 1.00 36.91 238 ARG A N 1
ATOM 1904 C CA . ARG A 1 238 ? 20.185 13.176 -11.804 1.00 36.91 238 ARG A CA 1
ATOM 1905 C C . ARG A 1 238 ? 21.432 14.035 -11.547 1.00 36.91 238 ARG A C 1
ATOM 1907 O O . ARG A 1 238 ? 22.118 13.771 -10.556 1.00 36.91 238 ARG A O 1
ATOM 1914 N N . PRO A 1 239 ? 21.728 15.054 -12.373 1.00 33.94 239 PRO A N 1
ATOM 1915 C CA . PRO A 1 239 ? 22.821 15.973 -12.088 1.00 33.94 239 PRO A CA 1
ATOM 1916 C C . PRO A 1 239 ? 22.524 16.737 -10.792 1.00 33.94 239 PRO A C 1
ATOM 1918 O O . PRO A 1 239 ? 21.478 17.375 -10.657 1.00 33.94 239 PRO A O 1
ATOM 1921 N N . SER A 1 240 ? 23.443 16.672 -9.832 1.00 35.06 240 SER A N 1
ATOM 1922 C CA . SER A 1 240 ? 23.442 17.576 -8.687 1.00 35.06 240 SER A CA 1
ATOM 1923 C C . SER A 1 240 ? 23.844 18.966 -9.170 1.00 35.06 240 SER A C 1
ATOM 1925 O O . SER A 1 240 ? 24.970 19.168 -9.614 1.00 35.06 240 SER A O 1
ATOM 1927 N N . VAL A 1 241 ? 22.927 19.930 -9.086 1.00 34.25 241 VAL A N 1
ATOM 1928 C CA . VAL A 1 241 ? 23.292 21.348 -9.177 1.00 34.25 241 VAL A CA 1
ATOM 1929 C C . VAL A 1 241 ? 24.050 21.715 -7.906 1.00 34.25 241 VAL A C 1
ATOM 1931 O O . VAL A 1 241 ? 23.452 21.823 -6.834 1.00 34.25 241 VAL A O 1
ATOM 1934 N N . ASP A 1 242 ? 25.367 21.871 -8.031 1.00 30.67 242 ASP A N 1
ATOM 1935 C CA . ASP A 1 242 ? 26.243 22.278 -6.935 1.00 30.67 242 ASP A CA 1
ATOM 1936 C C . ASP A 1 242 ? 25.966 23.741 -6.558 1.00 30.67 242 ASP A C 1
ATOM 1938 O O . ASP A 1 242 ? 26.450 24.687 -7.180 1.00 30.67 242 ASP A O 1
ATOM 1942 N N . ALA A 1 243 ? 25.139 23.923 -5.530 1.00 32.69 243 ALA A N 1
ATOM 1943 C CA . ALA A 1 243 ? 24.818 25.223 -4.961 1.00 32.69 243 ALA A CA 1
ATOM 1944 C C . ALA A 1 243 ? 25.917 25.663 -3.978 1.00 32.69 243 ALA A C 1
ATOM 1946 O O . ALA A 1 243 ? 25.774 25.506 -2.763 1.00 32.69 243 ALA A O 1
ATOM 1947 N N . ASP A 1 244 ? 27.018 26.210 -4.501 1.00 33.84 244 ASP A N 1
ATOM 1948 C CA . ASP A 1 244 ? 28.051 26.841 -3.673 1.00 33.84 244 ASP A CA 1
ATOM 1949 C C . ASP A 1 244 ? 27.508 28.126 -3.020 1.00 33.84 244 ASP A C 1
ATOM 1951 O O . ASP A 1 244 ? 27.227 29.126 -3.686 1.00 33.84 244 ASP A O 1
ATOM 1955 N N . ALA A 1 245 ? 27.308 28.073 -1.702 1.00 30.70 245 ALA A N 1
ATOM 1956 C CA . ALA A 1 245 ? 26.790 29.174 -0.896 1.00 30.70 245 ALA A CA 1
ATOM 1957 C C . ALA A 1 245 ? 27.284 29.068 0.560 1.00 30.70 245 ALA A C 1
ATOM 1959 O O . ALA A 1 245 ? 26.551 28.682 1.473 1.00 30.70 245 ALA A O 1
ATOM 1960 N N . SER A 1 246 ? 28.550 29.421 0.792 1.00 34.06 246 SER A N 1
ATOM 1961 C CA . SER A 1 246 ? 29.135 29.463 2.139 1.00 34.06 246 SER A CA 1
ATOM 1962 C C . SER A 1 246 ? 28.487 30.532 3.037 1.00 34.06 246 SER A C 1
ATOM 1964 O O . SER A 1 246 ? 28.794 31.717 2.912 1.00 34.06 246 SER A O 1
ATOM 1966 N N . ILE A 1 247 ? 27.668 30.120 4.014 1.00 31.56 247 ILE A N 1
ATOM 1967 C CA . ILE A 1 247 ? 27.280 30.950 5.172 1.00 31.56 247 ILE A CA 1
ATOM 1968 C C . ILE A 1 247 ? 27.486 30.152 6.467 1.00 31.56 247 ILE A C 1
ATOM 1970 O O . ILE A 1 247 ? 26.935 29.069 6.650 1.00 31.56 247 ILE A O 1
ATOM 1974 N N . ASN A 1 248 ? 28.293 30.705 7.376 1.00 31.91 248 ASN A N 1
ATOM 1975 C CA . ASN A 1 248 ? 28.740 30.056 8.610 1.00 31.91 248 ASN A CA 1
ATOM 1976 C C . ASN A 1 248 ? 27.852 30.462 9.816 1.00 31.91 248 ASN A C 1
ATOM 1978 O O . ASN A 1 248 ? 27.743 31.660 10.091 1.00 31.91 248 ASN A O 1
ATOM 1982 N N . PRO A 1 249 ? 27.212 29.527 10.549 1.00 31.03 249 PRO A N 1
ATOM 1983 C CA . PRO A 1 249 ? 26.274 29.866 11.621 1.00 31.03 249 PRO A CA 1
ATOM 1984 C C . PRO A 1 249 ? 26.936 29.946 13.009 1.00 31.03 249 PRO A C 1
ATOM 1986 O O . PRO A 1 249 ? 27.299 28.924 13.588 1.00 31.03 249 PRO A O 1
ATOM 1989 N N . SER A 1 250 ? 27.006 31.140 13.610 1.00 29.59 250 SER A N 1
ATOM 1990 C CA . SER A 1 250 ? 27.385 31.279 15.028 1.00 29.59 250 SER A CA 1
ATOM 1991 C C . SER A 1 250 ? 26.817 32.531 15.712 1.00 29.59 250 SER A C 1
ATOM 1993 O O . SER A 1 250 ? 27.422 33.598 15.660 1.00 29.59 250 SER A O 1
ATOM 1995 N N . ALA A 1 251 ? 25.701 32.368 16.431 1.00 30.19 251 ALA A N 1
ATOM 1996 C CA . ALA A 1 251 ? 25.319 33.179 17.594 1.00 30.19 251 ALA A CA 1
ATOM 1997 C C . ALA A 1 251 ? 24.201 32.469 18.384 1.00 30.19 251 ALA A C 1
ATOM 1999 O O . ALA A 1 251 ? 23.199 32.056 17.801 1.00 30.19 251 ALA A O 1
ATOM 2000 N N . GLN A 1 252 ? 24.342 32.349 19.708 1.00 31.58 252 GLN A N 1
ATOM 2001 C CA . GLN A 1 252 ? 23.236 31.989 20.607 1.00 31.58 252 GLN A CA 1
ATOM 2002 C C . GLN A 1 252 ? 22.694 33.261 21.280 1.00 31.58 252 GLN A C 1
ATOM 2004 O O . GLN A 1 252 ? 23.500 34.106 21.672 1.00 31.58 252 GLN A O 1
ATOM 2009 N N . PRO A 1 253 ? 21.372 33.407 21.481 1.00 32.72 253 PRO A N 1
ATOM 2010 C CA . PRO A 1 253 ? 20.830 34.462 22.330 1.00 32.72 253 PRO A CA 1
ATOM 2011 C C . PRO A 1 253 ? 20.966 34.086 23.815 1.00 32.72 253 PRO A C 1
ATOM 2013 O O . PRO A 1 253 ? 20.669 32.957 24.207 1.00 32.72 253 PRO A O 1
ATOM 2016 N N . ALA A 1 254 ? 21.366 35.048 24.647 1.00 28.70 254 ALA A N 1
ATOM 2017 C CA . ALA A 1 254 ? 21.353 34.932 26.105 1.00 28.70 254 ALA A CA 1
ATOM 2018 C C . ALA A 1 254 ? 20.203 35.763 26.700 1.00 28.70 254 ALA A C 1
ATOM 2020 O O . ALA A 1 254 ? 19.892 36.846 26.206 1.00 28.70 254 ALA A O 1
ATOM 2021 N N . ASN A 1 255 ? 19.584 35.266 27.774 1.00 28.47 255 ASN A N 1
ATOM 2022 C CA . ASN A 1 255 ? 18.524 35.977 28.492 1.00 28.47 255 ASN A CA 1
ATOM 2023 C C . ASN A 1 255 ? 19.088 37.069 29.411 1.00 28.47 255 ASN A C 1
ATOM 2025 O O . ASN A 1 255 ? 19.889 36.772 30.294 1.00 28.47 255 ASN A O 1
ATOM 2029 N N . ALA A 1 256 ? 18.530 38.274 29.310 1.00 28.59 256 ALA A N 1
ATOM 2030 C CA . ALA A 1 256 ? 18.320 39.195 30.428 1.00 28.59 256 ALA A CA 1
ATOM 2031 C C . ALA A 1 256 ? 17.184 40.164 30.054 1.00 28.59 256 ALA A C 1
ATOM 2033 O O . ALA A 1 256 ? 17.005 40.474 28.877 1.00 28.59 256 ALA A O 1
ATOM 2034 N N . GLY A 1 257 ? 16.415 40.653 31.027 1.00 24.53 257 GLY A N 1
ATOM 2035 C CA . GLY A 1 257 ? 15.375 41.651 30.769 1.00 24.53 257 GLY A CA 1
ATOM 2036 C C . GLY A 1 257 ? 14.892 42.339 32.041 1.00 24.53 257 GLY A C 1
ATOM 2037 O O . GLY A 1 257 ? 14.934 41.745 33.118 1.00 24.53 257 GLY A O 1
ATOM 2038 N N . SER A 1 258 ? 14.433 43.587 31.913 1.00 29.06 258 SER A N 1
ATOM 2039 C CA . SER A 1 258 ? 13.872 44.370 33.020 1.00 29.06 258 SER A CA 1
ATOM 2040 C C . SER A 1 258 ? 13.103 45.615 32.543 1.00 29.06 258 SER A C 1
ATOM 2042 O O . SER A 1 258 ? 13.678 46.452 31.862 1.00 29.06 258 SER A O 1
ATOM 2044 N N . HIS A 1 259 ? 11.842 45.730 32.983 1.00 27.94 259 HIS A N 1
ATOM 2045 C CA . HIS A 1 259 ? 11.109 46.949 33.394 1.00 27.94 259 HIS A CA 1
ATOM 2046 C C . HIS A 1 259 ? 11.065 48.252 32.550 1.00 27.94 259 HIS A C 1
ATOM 2048 O O . HIS A 1 259 ? 12.073 48.928 32.402 1.00 27.94 259 HIS A O 1
ATOM 2054 N N . LEU A 1 260 ? 9.813 48.705 32.316 1.00 24.62 260 LEU A N 1
ATOM 2055 C CA . LEU A 1 260 ? 9.321 50.108 32.212 1.00 24.62 260 LEU A CA 1
ATOM 2056 C C . LEU A 1 260 ? 9.833 50.970 31.021 1.00 24.62 260 LEU A C 1
ATOM 2058 O O . LEU A 1 260 ? 10.868 50.686 30.440 1.00 24.62 260 LEU A O 1
ATOM 2062 N N . THR A 1 261 ? 9.120 52.004 30.534 1.00 27.56 261 THR A N 1
ATOM 2063 C CA . THR A 1 261 ? 7.980 52.777 31.101 1.00 27.56 261 THR A CA 1
ATOM 2064 C C . THR A 1 261 ? 6.928 53.180 30.028 1.00 27.56 261 THR A C 1
ATOM 2066 O O . THR A 1 261 ? 6.984 52.718 28.894 1.00 27.56 261 THR A O 1
ATOM 2069 N N . GLN A 1 262 ? 5.949 54.009 30.420 1.00 27.33 262 GLN A N 1
ATOM 2070 C CA . GLN A 1 262 ? 4.795 54.555 29.673 1.00 27.33 262 GLN A CA 1
ATOM 2071 C C . GLN A 1 262 ? 5.091 55.553 28.520 1.00 27.33 262 GLN A C 1
ATOM 2073 O O . GLN A 1 262 ? 6.139 56.186 28.514 1.00 27.33 262 GLN A O 1
ATOM 2078 N N . GLU A 1 263 ? 4.043 55.790 27.697 1.00 26.88 263 GLU A N 1
ATO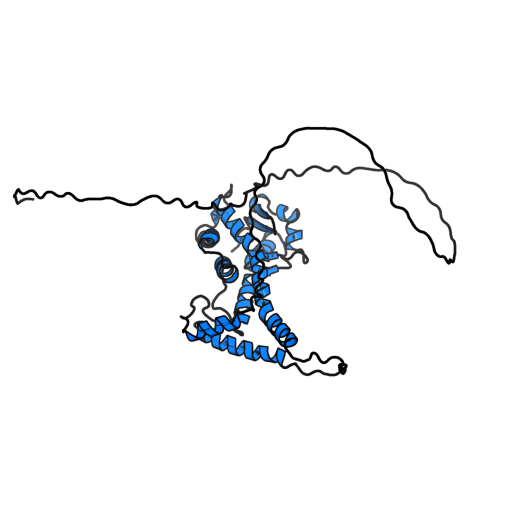M 2079 C CA . GLU A 1 263 ? 3.723 57.031 26.928 1.00 26.88 263 GLU A CA 1
ATOM 2080 C C . GLU A 1 263 ? 4.602 57.402 25.696 1.00 26.88 263 GLU A C 1
ATOM 2082 O O . GLU A 1 263 ? 5.725 56.933 25.579 1.00 26.88 263 GLU A O 1
ATOM 2087 N N . THR A 1 264 ? 4.156 58.175 24.681 1.00 26.70 264 THR A N 1
ATOM 2088 C CA . THR A 1 264 ? 2.857 58.847 24.373 1.00 26.70 264 THR A CA 1
ATOM 2089 C C . THR A 1 264 ? 2.596 58.950 22.840 1.00 26.70 264 THR A C 1
ATOM 2091 O O . THR A 1 264 ? 3.531 58.895 22.053 1.00 26.70 264 THR A O 1
ATOM 2094 N N . SER A 1 265 ? 1.324 59.146 22.442 1.00 26.39 265 SER A N 1
ATOM 2095 C CA . SER A 1 265 ? 0.768 59.840 21.237 1.00 26.39 265 SER A CA 1
ATOM 2096 C C . SER A 1 265 ? 1.529 59.973 19.888 1.00 26.39 265 SER A C 1
ATOM 2098 O O . SER A 1 265 ? 2.631 60.513 19.840 1.00 26.39 265 SER A O 1
ATOM 2100 N N . GLY A 1 266 ? 0.825 59.744 18.762 1.00 26.44 266 GLY A N 1
ATOM 2101 C CA . GLY A 1 266 ? 1.194 60.285 17.436 1.00 26.44 266 GLY A CA 1
ATOM 2102 C C . GLY A 1 266 ? 0.231 59.913 16.290 1.00 26.44 266 GLY A C 1
ATOM 2103 O O . GLY A 1 266 ? 0.054 58.734 15.997 1.00 26.44 266 GLY A O 1
ATOM 2104 N N . ASP A 1 267 ? -0.377 60.909 15.635 1.00 25.39 267 ASP A N 1
ATOM 2105 C CA . ASP A 1 267 ? -1.284 60.758 14.477 1.00 25.39 267 ASP A CA 1
ATOM 2106 C C . ASP A 1 267 ? -0.549 60.648 13.127 1.00 25.39 267 ASP A C 1
ATOM 2108 O O . ASP A 1 267 ? 0.470 61.311 12.932 1.00 25.39 267 ASP A O 1
ATOM 2112 N N . CYS A 1 268 ? -1.145 59.945 12.148 1.00 25.45 268 CYS A N 1
ATOM 2113 C CA . CYS A 1 268 ? -1.563 60.536 10.854 1.00 25.45 268 CYS A CA 1
ATOM 2114 C C . CYS A 1 268 ? -2.191 59.513 9.879 1.00 25.45 268 CYS A C 1
ATOM 2116 O O . CYS A 1 268 ? -1.851 58.333 9.870 1.00 25.45 268 CYS A O 1
ATOM 2118 N N . SER A 1 269 ? -3.094 59.991 9.010 1.00 32.69 269 SER A N 1
ATOM 2119 C CA . SER A 1 269 ? -3.781 59.200 7.967 1.00 32.69 269 SER A CA 1
ATOM 2120 C C . SER A 1 269 ? -3.181 59.406 6.561 1.00 32.69 269 SER A C 1
ATOM 2122 O O . SER A 1 269 ? -2.698 60.502 6.274 1.00 32.69 269 SER A O 1
ATOM 2124 N N . PRO A 1 270 ? -3.269 58.420 5.642 1.00 40.44 270 PRO A N 1
ATOM 2125 C CA . PRO A 1 270 ? -2.931 58.601 4.226 1.00 40.44 270 PRO A CA 1
ATOM 2126 C C . PRO A 1 270 ? -4.081 59.256 3.411 1.00 40.44 270 PRO A C 1
ATOM 2128 O O . PRO A 1 270 ? -5.251 59.084 3.759 1.00 40.44 270 PRO A O 1
ATOM 2131 N N . PRO A 1 271 ? -3.783 59.988 2.314 1.00 36.44 271 PRO A N 1
ATOM 2132 C CA . PRO A 1 271 ? -4.771 60.713 1.496 1.00 36.44 271 PRO A CA 1
ATOM 2133 C C . PRO A 1 271 ? -5.383 59.882 0.342 1.00 36.44 271 PRO A C 1
ATOM 2135 O O . PRO A 1 271 ? -4.935 58.776 0.050 1.00 36.44 271 PRO A O 1
ATOM 2138 N N . ALA A 1 272 ? -6.385 60.438 -0.362 1.00 29.97 272 ALA A N 1
ATOM 2139 C CA . ALA A 1 272 ? -7.128 59.771 -1.449 1.00 29.97 272 ALA A CA 1
ATOM 2140 C C . ALA A 1 272 ? -7.309 60.625 -2.732 1.00 29.97 272 ALA A C 1
ATOM 2142 O O . ALA A 1 272 ? -7.347 61.853 -2.658 1.00 29.97 272 ALA A O 1
ATOM 2143 N N . GLY A 1 273 ? -7.517 59.965 -3.892 1.00 28.20 273 GLY A N 1
ATOM 2144 C CA . GLY A 1 273 ? -7.906 60.571 -5.187 1.00 28.20 273 GLY A CA 1
ATOM 2145 C C . GLY A 1 273 ? -8.738 59.606 -6.085 1.00 28.20 273 GLY A C 1
ATOM 2146 O O . GLY A 1 273 ? -8.368 58.441 -6.138 1.00 28.20 273 GLY A O 1
ATOM 2147 N N . VAL A 1 274 ? -9.883 59.870 -6.766 1.00 32.00 274 VAL A N 1
ATOM 2148 C CA . VAL A 1 274 ? -10.706 61.070 -7.133 1.00 32.00 274 VAL A CA 1
ATOM 2149 C C . VAL A 1 274 ? -10.318 61.674 -8.514 1.00 32.00 274 VAL A C 1
ATOM 2151 O O . VAL A 1 274 ? -9.295 62.336 -8.583 1.00 32.00 274 VAL A O 1
ATOM 2154 N N . LYS A 1 275 ? -11.050 61.564 -9.659 1.00 30.22 275 LYS A N 1
ATOM 2155 C CA . LYS A 1 275 ? -12.363 60.956 -10.071 1.00 30.22 275 LYS A CA 1
ATOM 2156 C C . LYS A 1 275 ? -12.398 60.666 -11.604 1.00 30.22 275 LYS A C 1
ATOM 2158 O O . LYS A 1 275 ? -11.830 61.479 -12.331 1.00 30.22 275 LYS A O 1
ATOM 2163 N N . LYS A 1 276 ? -13.192 59.680 -12.094 1.00 29.20 276 LYS A N 1
ATOM 2164 C CA . LYS A 1 276 ? -14.104 59.692 -13.304 1.00 29.20 276 LYS A CA 1
ATOM 2165 C C . LYS A 1 276 ? -14.532 58.257 -13.713 1.00 29.20 276 LYS A C 1
ATOM 2167 O O . LYS A 1 276 ? -13.771 57.337 -13.464 1.00 29.20 276 LYS A O 1
ATOM 2172 N N . GLY A 1 277 ? -15.692 57.986 -14.335 1.00 26.80 277 GLY A N 1
ATOM 2173 C CA . GLY A 1 277 ? -16.837 58.826 -14.753 1.00 26.80 277 GLY A CA 1
ATOM 2174 C C . GLY A 1 277 ? -18.054 57.961 -15.186 1.00 26.80 277 GLY A C 1
ATOM 2175 O O . GLY A 1 277 ? -17.900 56.760 -15.366 1.00 26.80 277 GLY A O 1
ATOM 2176 N N . CYS A 1 278 ? -19.263 58.535 -15.308 1.00 25.97 278 CYS A N 1
ATOM 2177 C CA . CYS A 1 278 ? -20.550 57.796 -15.322 1.00 25.97 278 CYS A CA 1
ATOM 2178 C C . CYS A 1 278 ? -21.320 57.808 -16.668 1.00 25.97 278 CYS A C 1
ATOM 2180 O O . CYS A 1 278 ? -21.304 58.829 -17.353 1.00 25.97 278 CYS A O 1
ATOM 2182 N N . ARG A 1 279 ? -22.070 56.725 -16.961 1.00 28.30 279 ARG A N 1
ATOM 2183 C CA . ARG A 1 279 ? -23.447 56.663 -17.536 1.00 28.30 279 ARG A CA 1
ATOM 2184 C C . ARG A 1 279 ? -23.995 55.235 -17.266 1.00 28.30 279 ARG A C 1
ATOM 2186 O O . ARG A 1 279 ? -23.243 54.299 -17.498 1.00 28.30 279 ARG A O 1
ATOM 2193 N N . GLN A 1 280 ? -25.150 54.939 -16.649 1.00 29.72 280 GLN A N 1
ATOM 2194 C CA . GLN A 1 280 ? -26.525 55.489 -16.641 1.00 29.72 280 GLN A CA 1
ATOM 2195 C C . GLN A 1 280 ? -27.440 54.806 -17.679 1.00 29.72 280 GLN A C 1
ATOM 2197 O O . GLN A 1 280 ? -27.375 55.174 -18.844 1.00 29.72 280 GLN A O 1
ATOM 2202 N N . ASP A 1 281 ? -28.349 53.924 -17.225 1.00 28.39 281 ASP A N 1
ATOM 2203 C CA . ASP A 1 281 ? -29.780 54.004 -17.589 1.00 28.39 281 ASP A CA 1
ATOM 2204 C C . ASP A 1 281 ? -30.714 53.260 -16.595 1.00 28.39 281 ASP A C 1
ATOM 2206 O O . ASP A 1 281 ? -30.238 52.718 -15.596 1.00 28.39 281 ASP A O 1
ATOM 2210 N N . GLN A 1 282 ? -32.040 53.325 -16.797 1.00 29.66 282 GLN A N 1
ATOM 2211 C CA . GLN A 1 282 ? -33.081 53.104 -15.767 1.00 29.66 282 GLN A CA 1
ATOM 2212 C C . GLN A 1 282 ? -34.130 52.021 -16.115 1.00 29.66 282 GLN A C 1
ATOM 2214 O O . GLN A 1 282 ? -34.475 51.887 -17.283 1.00 29.66 282 GLN A O 1
ATOM 2219 N N . LEU A 1 283 ? -34.771 51.395 -15.102 1.00 28.92 283 LEU A N 1
ATOM 2220 C CA . LEU A 1 283 ? -36.231 51.528 -14.851 1.00 28.92 283 LEU A CA 1
ATOM 2221 C C . LEU A 1 283 ? -36.692 50.954 -13.480 1.00 28.92 283 LEU A C 1
ATOM 2223 O O . LEU A 1 283 ? -35.870 50.595 -12.643 1.00 28.92 283 LEU A O 1
ATOM 2227 N N . ILE A 1 284 ? -38.011 50.965 -13.215 1.00 29.41 284 ILE A N 1
ATOM 2228 C CA . ILE A 1 284 ? -38.646 50.940 -11.877 1.00 29.41 284 ILE A CA 1
ATOM 2229 C C . ILE A 1 284 ? -39.767 49.883 -11.776 1.00 29.41 284 ILE A C 1
ATOM 2231 O O . ILE A 1 284 ? -40.619 49.821 -12.661 1.00 29.41 284 ILE A O 1
ATOM 2235 N N . THR A 1 285 ? -39.896 49.171 -10.641 1.00 31.39 285 THR A N 1
ATOM 2236 C CA . THR A 1 285 ? -41.213 48.748 -10.080 1.00 31.39 285 THR A CA 1
ATOM 2237 C C . THR A 1 285 ? -41.153 48.443 -8.562 1.00 31.39 285 THR A C 1
ATOM 2239 O O . THR A 1 285 ? -40.111 48.643 -7.944 1.00 31.39 285 THR A O 1
ATOM 2242 N N . LYS A 1 286 ? -42.287 48.102 -7.913 1.00 29.17 286 LYS A N 1
ATOM 2243 C CA . LYS A 1 286 ? -42.547 48.306 -6.459 1.00 29.17 286 LYS A CA 1
ATOM 2244 C C . LYS A 1 286 ? -42.966 47.038 -5.677 1.00 29.17 286 LYS A C 1
ATOM 2246 O O . LYS A 1 286 ? -43.660 46.195 -6.229 1.00 29.17 286 LYS A O 1
ATOM 2251 N N . GLY A 1 287 ? -42.723 47.028 -4.353 1.00 27.91 287 GLY A N 1
ATOM 2252 C CA . GLY A 1 287 ? -43.385 46.161 -3.342 1.00 27.91 287 GLY A CA 1
ATOM 2253 C C . GLY A 1 287 ? -42.414 45.681 -2.242 1.00 27.91 287 GLY A C 1
ATOM 2254 O O . GLY A 1 287 ? -41.550 44.876 -2.544 1.00 27.91 287 GLY A O 1
ATOM 2255 N N . ARG A 1 288 ? -42.334 46.211 -1.005 1.00 30.34 288 ARG A N 1
ATOM 2256 C CA . ARG A 1 288 ? -43.304 46.492 0.094 1.00 30.34 288 ARG A CA 1
ATOM 2257 C C . ARG A 1 288 ? -43.524 45.292 1.049 1.00 30.34 288 ARG A C 1
ATOM 2259 O O . ARG A 1 288 ? -44.465 44.535 0.859 1.00 30.34 288 ARG A O 1
ATOM 2266 N N . GLY A 1 289 ? -42.732 45.196 2.130 1.00 27.14 289 GLY A N 1
ATOM 2267 C CA . GLY A 1 289 ? -42.960 44.265 3.257 1.00 27.14 289 GLY A CA 1
ATOM 2268 C C . GLY A 1 289 ? -41.888 44.320 4.370 1.00 27.14 289 GLY A C 1
ATOM 2269 O O . GLY A 1 289 ? -40.701 44.414 4.074 1.00 27.14 289 GLY A O 1
ATOM 2270 N N . LYS A 1 290 ? -42.308 44.296 5.646 1.00 30.00 290 LYS A N 1
ATOM 2271 C CA . LYS A 1 290 ? -41.511 44.264 6.906 1.00 30.00 290 LYS A CA 1
ATOM 2272 C C . LYS A 1 290 ? -42.474 43.842 8.052 1.00 30.00 290 LYS A C 1
ATOM 2274 O O . LYS A 1 290 ? -43.668 44.074 7.854 1.00 30.00 290 LYS A O 1
ATOM 2279 N N . PRO A 1 291 ? -42.045 43.380 9.252 1.00 40.06 291 PRO A N 1
ATOM 2280 C CA . PRO A 1 291 ? -40.712 42.962 9.712 1.00 40.06 291 PRO A CA 1
ATOM 2281 C C . PRO A 1 291 ? -40.688 41.557 10.398 1.00 40.06 291 PRO A C 1
ATOM 2283 O O . PRO A 1 291 ? -41.671 40.825 10.405 1.00 40.06 291 PRO A O 1
ATOM 2286 N N . SER A 1 292 ? -39.540 41.212 10.994 1.00 29.44 292 SER A N 1
ATOM 2287 C CA . SER A 1 292 ? -39.283 40.170 12.021 1.00 29.44 292 SER A CA 1
ATOM 2288 C C . SER A 1 292 ? -39.942 40.524 13.395 1.00 29.44 292 SER A C 1
ATOM 2290 O O . SER A 1 292 ? -40.546 41.599 13.447 1.00 29.44 292 SER A O 1
ATOM 2292 N N . PRO A 1 293 ? -39.829 39.755 14.525 1.00 38.38 293 PRO A N 1
ATOM 2293 C CA . PRO A 1 293 ? -38.864 38.671 14.829 1.00 38.38 293 PRO A CA 1
ATOM 2294 C C . PRO A 1 293 ? -39.338 37.475 15.708 1.00 38.38 293 PRO A C 1
ATOM 2296 O O . PRO A 1 293 ? -40.417 37.497 16.297 1.00 38.38 293 PRO A O 1
ATOM 2299 N N . LYS A 1 294 ? -38.443 36.488 15.914 1.00 28.27 294 LYS A N 1
ATOM 2300 C CA . LYS A 1 294 ? -37.949 36.063 17.251 1.00 28.27 294 LYS A CA 1
ATOM 2301 C C . LYS A 1 294 ? -36.771 35.081 17.149 1.00 28.27 294 LYS A C 1
ATOM 2303 O O . LYS A 1 294 ? -36.602 34.418 16.132 1.00 28.27 294 LYS A O 1
ATOM 2308 N N . GLU A 1 295 ? -35.961 35.025 18.202 1.00 29.00 295 GLU A N 1
ATOM 2309 C CA . GLU A 1 295 ? -34.754 34.195 18.322 1.00 29.00 295 GLU A CA 1
ATOM 2310 C C . GLU A 1 295 ? -35.010 32.950 19.190 1.00 29.00 295 GLU A C 1
ATOM 2312 O O . GLU A 1 295 ? -35.856 32.974 20.084 1.00 29.00 295 GLU A O 1
ATOM 2317 N N . SER A 1 296 ? -34.203 31.901 19.006 1.00 27.55 296 SER A N 1
ATOM 2318 C CA . SER A 1 296 ? -33.924 30.906 20.051 1.00 27.55 296 SER A CA 1
ATOM 2319 C C . SER A 1 296 ? -32.512 30.349 19.868 1.00 27.55 296 SER A C 1
ATOM 2321 O O . SER A 1 296 ? -32.164 29.895 18.777 1.00 27.55 296 SER A O 1
ATOM 2323 N N . SER A 1 297 ? -31.695 30.395 20.918 1.00 28.95 297 SER A N 1
ATOM 2324 C CA . SER A 1 297 ? -30.284 30.004 20.891 1.00 28.95 297 SER A CA 1
ATOM 2325 C C . SER A 1 297 ? -30.071 28.486 20.969 1.00 28.95 297 SER A C 1
ATOM 2327 O O . SER A 1 297 ? -30.863 27.754 21.560 1.00 28.95 297 SER A O 1
ATOM 2329 N N . VAL A 1 298 ? -28.957 28.016 20.399 1.00 33.50 298 VAL A N 1
ATOM 2330 C CA . VAL A 1 298 ? -28.468 26.633 20.534 1.00 33.50 298 VAL A CA 1
ATOM 2331 C C . VAL A 1 298 ? -27.257 26.634 21.478 1.00 33.50 298 VAL A C 1
ATOM 2333 O O . VAL A 1 298 ? -26.341 27.430 21.260 1.00 33.50 298 VAL A O 1
ATOM 2336 N N . PRO A 1 299 ? -27.212 25.785 22.522 1.00 32.88 299 PRO A N 1
ATOM 2337 C CA . PRO A 1 299 ? -26.092 25.755 23.457 1.00 32.88 299 PRO A CA 1
ATOM 2338 C C . PRO A 1 299 ? -24.874 25.027 22.870 1.00 32.88 299 PRO A C 1
ATOM 2340 O O . PRO A 1 299 ? -24.990 23.936 22.313 1.00 32.88 299 PRO A O 1
ATOM 2343 N N . VAL A 1 300 ? -23.686 25.600 23.068 1.00 33.78 300 VAL A N 1
ATOM 2344 C CA . VAL A 1 300 ? -22.397 24.940 22.808 1.00 33.78 300 VAL A CA 1
ATOM 2345 C C . VAL A 1 300 ? -21.875 24.345 24.117 1.00 33.78 300 VAL A C 1
ATOM 2347 O O . VAL A 1 300 ? -21.788 25.049 25.121 1.00 33.78 300 VAL A O 1
ATOM 2350 N N . LEU A 1 301 ? -21.491 23.065 24.104 1.00 33.31 301 LEU A N 1
ATOM 2351 C CA . LEU A 1 301 ? -20.828 22.385 25.223 1.00 33.31 301 LEU A CA 1
ATOM 2352 C C . LEU A 1 301 ? -19.444 21.860 24.792 1.00 33.31 301 LEU A C 1
ATOM 2354 O O . LEU A 1 301 ? -19.318 21.329 23.687 1.00 33.31 301 LEU A O 1
ATOM 2358 N N . PRO A 1 302 ? -18.396 21.994 25.629 1.00 29.73 302 PRO A N 1
ATOM 2359 C CA . PRO A 1 302 ? -17.027 21.670 25.237 1.00 29.73 302 PRO A CA 1
ATOM 2360 C C . PRO A 1 302 ? -16.719 20.169 25.352 1.00 29.73 302 PRO A C 1
ATOM 2362 O O . PRO A 1 302 ? -16.840 19.563 26.417 1.00 29.73 302 PRO A O 1
ATOM 2365 N N . SER A 1 303 ? -16.230 19.568 24.268 1.00 34.03 303 SER A N 1
ATOM 2366 C CA . SER A 1 303 ? -15.790 18.170 24.242 1.00 34.03 303 SER A CA 1
ATOM 2367 C C . SER A 1 303 ? -14.406 17.992 24.888 1.00 34.03 303 SER A C 1
ATOM 2369 O O . SER A 1 303 ? -13.377 18.092 24.214 1.00 34.03 303 SER A O 1
ATOM 2371 N N . ILE A 1 304 ? -14.362 17.702 26.193 1.00 32.06 304 ILE A N 1
ATOM 2372 C CA . ILE A 1 304 ? -13.115 17.417 26.928 1.00 32.06 304 ILE A CA 1
ATOM 2373 C C . ILE A 1 304 ? -12.601 16.005 26.583 1.00 32.06 304 ILE A C 1
ATOM 2375 O O . ILE A 1 304 ? -12.814 15.036 27.309 1.00 32.06 304 ILE A O 1
ATOM 2379 N N . GLY A 1 305 ? -11.895 15.887 25.458 1.00 29.03 305 GLY A N 1
ATOM 2380 C CA . GLY A 1 305 ? -11.162 14.680 25.072 1.00 29.03 305 GLY A CA 1
ATOM 2381 C C . GLY A 1 305 ? -9.724 14.698 25.598 1.00 29.03 305 GLY A C 1
ATOM 2382 O O . GLY A 1 305 ? -8.860 15.338 25.000 1.00 29.03 305 GLY A O 1
ATOM 2383 N N . ARG A 1 306 ? -9.436 13.977 26.692 1.00 33.50 306 ARG A N 1
ATOM 2384 C CA . ARG A 1 306 ? -8.064 13.813 27.219 1.00 33.50 306 ARG A CA 1
ATOM 2385 C C . ARG A 1 306 ? -7.234 12.875 26.330 1.00 33.50 306 ARG A C 1
ATOM 2387 O O . ARG A 1 306 ? -7.090 11.692 26.622 1.00 33.50 306 ARG A O 1
ATOM 2394 N N . GLY A 1 307 ? -6.683 13.405 25.241 1.00 27.41 307 GLY A N 1
ATOM 2395 C CA . GLY A 1 307 ? -5.714 12.686 24.413 1.00 27.41 307 GLY A CA 1
ATOM 2396 C C . GLY A 1 307 ? -4.369 12.529 25.129 1.00 27.41 307 GLY A C 1
ATOM 2397 O O . GLY A 1 307 ? -3.748 13.526 25.492 1.00 27.41 307 GLY A O 1
ATOM 2398 N N . PHE A 1 308 ? -3.896 11.291 25.301 1.00 29.47 308 PHE A N 1
ATOM 2399 C CA . PHE A 1 308 ? -2.546 11.028 25.807 1.00 29.47 308 PHE A CA 1
ATOM 2400 C C . PHE A 1 308 ? -1.500 11.457 24.774 1.00 29.47 308 PHE A C 1
ATOM 2402 O O . PHE A 1 308 ? -1.367 10.858 23.706 1.00 29.47 308 PHE A O 1
ATOM 2409 N N . LEU A 1 309 ? -0.754 12.509 25.103 1.00 25.84 309 LEU A N 1
ATOM 2410 C CA . LEU A 1 309 ? 0.249 13.098 24.225 1.00 25.84 309 LEU A CA 1
ATOM 2411 C C . LEU A 1 309 ? 1.590 12.373 24.420 1.00 25.84 309 LEU A C 1
ATOM 2413 O O . LEU A 1 309 ? 2.452 12.815 25.177 1.00 25.84 309 LEU A O 1
ATOM 2417 N N . LEU A 1 310 ? 1.757 11.231 23.742 1.00 29.88 310 LEU A N 1
ATOM 2418 C CA . LEU A 1 310 ? 3.064 10.582 23.606 1.00 29.88 310 LEU A CA 1
ATOM 2419 C C . LEU A 1 310 ? 3.972 11.483 22.764 1.00 29.88 310 LEU A C 1
ATOM 2421 O O . LEU A 1 310 ? 3.940 11.451 21.534 1.00 29.88 310 LEU A O 1
ATOM 2425 N N . ASN A 1 311 ? 4.744 12.324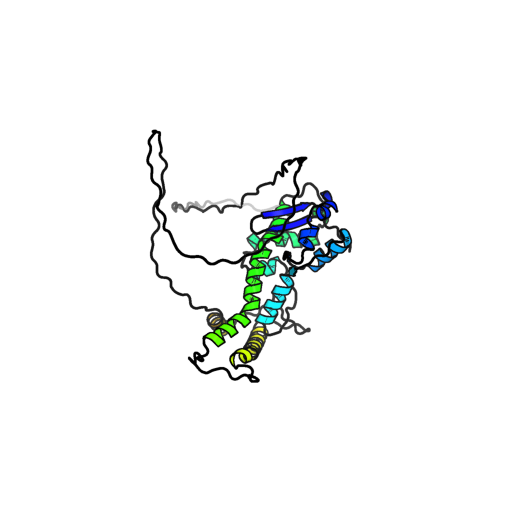 23.451 1.00 28.67 311 ASN A N 1
ATOM 2426 C CA . ASN A 1 311 ? 5.676 13.244 22.820 1.00 28.67 311 ASN A CA 1
ATOM 2427 C C . ASN A 1 311 ? 6.736 12.455 22.031 1.00 28.67 311 ASN A C 1
ATOM 2429 O O . ASN A 1 311 ? 7.235 11.430 22.503 1.00 28.67 311 ASN A O 1
ATOM 2433 N N . MET A 1 312 ? 7.055 12.905 20.818 1.00 30.19 312 MET A N 1
ATOM 2434 C CA . MET A 1 312 ? 7.941 12.159 19.920 1.00 30.19 312 MET A CA 1
ATOM 2435 C C . MET A 1 312 ? 9.348 12.065 20.517 1.00 30.19 312 MET A C 1
ATOM 2437 O O . MET A 1 312 ? 9.921 13.072 20.929 1.00 30.19 312 MET A O 1
ATOM 2441 N N . LEU A 1 313 ? 9.899 10.847 20.552 1.00 30.58 313 LEU A N 1
ATOM 2442 C CA . LEU A 1 313 ? 11.218 10.549 21.119 1.00 30.58 313 LEU A CA 1
ATOM 2443 C C . LEU A 1 313 ? 12.317 11.357 20.417 1.00 30.58 313 LEU A C 1
ATOM 2445 O O . LEU A 1 313 ? 12.791 10.980 19.343 1.00 30.58 313 LEU A O 1
ATOM 2449 N N . GLN A 1 314 ? 12.740 12.446 21.058 1.00 30.08 314 GLN A N 1
ATOM 2450 C CA . GLN A 1 314 ? 13.950 13.172 20.693 1.00 30.08 314 GLN A CA 1
ATOM 2451 C C . GLN A 1 314 ? 15.157 12.246 20.878 1.00 30.08 314 GLN A C 1
ATOM 2453 O O . GLN A 1 314 ? 15.276 11.544 21.882 1.00 30.08 314 GLN A O 1
ATOM 2458 N N . THR A 1 315 ? 16.045 12.218 19.889 1.00 32.09 315 THR A N 1
ATOM 2459 C CA . THR A 1 315 ? 17.277 11.426 19.931 1.00 32.09 315 THR A CA 1
ATOM 2460 C C . THR A 1 315 ? 18.281 12.067 20.890 1.00 32.09 315 THR A C 1
ATOM 2462 O O . THR A 1 315 ? 18.655 13.220 20.652 1.00 32.09 315 THR A O 1
ATOM 2465 N N . PRO A 1 316 ? 18.779 11.352 21.916 1.00 28.44 316 PRO A N 1
ATOM 2466 C CA . PRO A 1 316 ? 19.953 11.799 22.654 1.00 28.44 316 PRO A CA 1
ATOM 2467 C C . PRO A 1 316 ? 21.132 11.970 21.690 1.00 28.44 316 PRO A C 1
ATOM 2469 O O . PRO A 1 316 ? 21.381 11.100 20.855 1.00 28.44 316 PRO A O 1
ATOM 2472 N N . ARG A 1 317 ? 21.852 13.090 21.798 1.00 29.12 317 ARG A N 1
ATOM 2473 C CA . ARG A 1 317 ? 23.191 13.221 21.214 1.00 29.12 317 ARG A CA 1
ATOM 2474 C C . ARG A 1 317 ? 24.175 12.581 22.185 1.00 29.12 317 ARG A C 1
ATOM 2476 O O . ARG A 1 317 ? 24.233 13.000 23.338 1.00 29.12 317 ARG A O 1
ATOM 2483 N N . GLU A 1 318 ? 24.944 11.604 21.724 1.00 27.33 318 GLU A N 1
ATOM 2484 C CA . GLU A 1 318 ? 26.109 11.127 22.469 1.00 27.33 318 GLU A CA 1
ATOM 2485 C C . GLU A 1 318 ? 27.181 12.224 22.474 1.00 27.33 318 GLU A C 1
ATOM 2487 O O . GLU A 1 318 ? 27.464 12.833 21.440 1.00 27.33 318 GLU A O 1
ATOM 2492 N N . SER A 1 319 ? 27.755 12.504 23.644 1.00 28.58 319 SER A N 1
ATOM 2493 C CA . SER A 1 319 ? 28.879 13.425 23.798 1.00 28.58 319 SER A CA 1
ATOM 2494 C C . SER A 1 319 ? 30.169 12.639 24.005 1.00 28.58 319 SER A C 1
ATOM 2496 O O . SER A 1 319 ? 30.371 11.997 25.035 1.00 28.58 319 SER A O 1
ATOM 2498 N N . THR A 1 320 ? 31.073 12.717 23.033 1.00 28.64 320 THR A N 1
ATOM 2499 C CA . THR A 1 320 ? 32.446 12.230 23.180 1.00 28.64 320 THR A CA 1
ATOM 2500 C C . THR A 1 320 ? 33.175 12.981 24.295 1.00 28.64 320 THR A C 1
ATOM 2502 O O . THR A 1 320 ? 33.129 14.211 24.369 1.00 28.64 320 THR A O 1
ATOM 2505 N N . LYS A 1 321 ? 33.896 12.233 25.136 1.00 32.25 321 LYS A N 1
ATOM 2506 C CA . LYS A 1 321 ? 35.023 12.730 25.933 1.00 32.25 321 LYS A CA 1
ATOM 2507 C C . LYS A 1 321 ? 36.107 11.661 26.018 1.00 32.25 321 LYS A C 1
ATOM 2509 O O . LYS A 1 321 ? 35.835 10.530 26.409 1.00 32.25 321 LYS A O 1
ATOM 2514 N N . ASP A 1 322 ? 37.323 12.050 25.662 1.00 32.16 322 ASP A N 1
ATOM 2515 C CA . ASP A 1 322 ? 38.527 11.219 25.681 1.00 32.16 322 ASP A CA 1
ATOM 2516 C C . ASP A 1 322 ? 39.036 10.955 27.109 1.00 32.16 322 ASP A C 1
ATOM 2518 O O . ASP A 1 322 ? 38.781 11.744 28.023 1.00 32.16 322 ASP A O 1
ATOM 2522 N N . GLY A 1 323 ? 39.789 9.862 27.318 1.00 28.66 323 GLY A N 1
ATOM 2523 C CA . GLY A 1 323 ? 40.156 9.463 28.684 1.00 28.66 323 GLY A CA 1
ATOM 2524 C C . GLY A 1 323 ? 41.146 8.309 28.899 1.00 28.66 323 GLY A C 1
ATOM 2525 O O . GLY A 1 323 ? 40.885 7.469 29.748 1.00 28.66 323 GLY A O 1
ATOM 2526 N N . LYS A 1 324 ? 42.316 8.333 28.243 1.00 29.31 324 LYS A N 1
ATOM 2527 C CA . LYS A 1 324 ? 43.602 7.823 28.792 1.00 29.31 324 LYS A CA 1
ATOM 2528 C C . LYS A 1 324 ? 43.777 6.300 29.060 1.00 29.31 324 LYS A C 1
ATOM 2530 O O . LYS A 1 324 ? 43.438 5.770 30.111 1.00 29.31 324 LYS A O 1
ATOM 2535 N N . THR A 1 325 ? 44.493 5.637 28.151 1.00 31.86 325 THR A N 1
ATOM 2536 C CA . THR A 1 325 ? 45.291 4.402 28.362 1.00 31.86 325 THR A CA 1
ATOM 2537 C C . THR A 1 325 ? 46.658 4.704 29.017 1.00 31.86 325 THR A C 1
ATOM 2539 O O . THR A 1 325 ? 47.024 5.879 29.089 1.00 31.86 325 THR A O 1
ATOM 2542 N N . PRO A 1 326 ? 47.526 3.705 29.302 1.00 45.69 326 PRO A N 1
ATOM 2543 C CA . PRO A 1 326 ? 47.312 2.352 29.855 1.00 45.69 326 PRO A CA 1
ATOM 2544 C C . PRO A 1 326 ? 48.177 2.120 31.127 1.00 45.69 326 PRO A C 1
ATOM 2546 O O . PRO A 1 326 ? 48.944 2.999 31.495 1.00 45.69 326 PRO A O 1
ATOM 2549 N N . HIS A 1 327 ? 48.129 0.929 31.751 1.00 31.50 327 HIS A N 1
ATOM 2550 C CA . HIS A 1 327 ? 49.313 0.245 32.329 1.00 31.50 327 HIS A CA 1
ATOM 2551 C C . HIS A 1 327 ? 48.980 -1.178 32.834 1.00 31.50 327 HIS A C 1
ATOM 2553 O O . HIS A 1 327 ? 48.067 -1.361 33.633 1.00 31.50 327 HIS A O 1
ATOM 2559 N N . GLN A 1 328 ? 49.785 -2.164 32.426 1.00 34.25 328 GLN A N 1
ATOM 2560 C CA . GLN A 1 328 ? 50.213 -3.278 33.292 1.00 34.25 328 GLN A CA 1
ATOM 2561 C C . GLN A 1 328 ? 51.701 -3.055 33.644 1.00 34.25 328 GLN A C 1
ATOM 2563 O O . GLN A 1 328 ? 52.334 -2.162 33.060 1.00 34.25 328 GLN A O 1
ATOM 2568 N N . PRO A 1 329 ? 52.245 -3.801 34.618 1.00 38.62 329 PRO A N 1
ATOM 2569 C CA . PRO A 1 329 ? 53.091 -4.934 34.221 1.00 38.62 329 PRO A CA 1
ATOM 2570 C C . PRO A 1 329 ? 52.793 -6.244 34.979 1.00 38.62 329 PRO A C 1
ATOM 2572 O O . PRO A 1 329 ? 51.931 -6.307 35.853 1.00 38.62 329 PRO A O 1
ATOM 2575 N N . GLU A 1 330 ? 53.511 -7.298 34.594 1.00 31.77 330 GLU A N 1
ATOM 2576 C CA . GLU A 1 330 ? 53.404 -8.675 35.089 1.00 31.77 330 GLU A CA 1
ATOM 2577 C C . GLU A 1 330 ? 53.896 -8.854 36.538 1.00 31.77 330 GLU A C 1
ATOM 2579 O O . GLU A 1 330 ? 54.719 -8.082 37.031 1.00 31.77 330 GLU A O 1
ATOM 2584 N N . THR A 1 331 ? 53.499 -9.956 37.190 1.00 33.88 331 THR A N 1
ATOM 2585 C CA . THR A 1 331 ? 54.411 -10.727 38.064 1.00 33.88 331 THR A CA 1
ATOM 2586 C C . THR A 1 331 ? 53.868 -12.129 38.368 1.00 33.88 331 THR A C 1
ATOM 2588 O O . THR A 1 331 ? 52.957 -12.304 39.172 1.00 33.88 331 THR A O 1
ATOM 2591 N N . THR A 1 332 ? 54.475 -13.153 37.770 1.00 38.31 332 THR A N 1
ATOM 2592 C CA . THR A 1 332 ? 54.417 -14.541 38.262 1.00 38.31 332 THR A CA 1
ATOM 2593 C C . THR A 1 332 ? 55.672 -14.864 39.068 1.00 38.31 332 THR A C 1
ATOM 2595 O O . THR A 1 332 ? 56.766 -14.525 38.614 1.00 38.31 332 THR A O 1
ATOM 2598 N N . PRO A 1 333 ? 55.560 -15.624 40.167 1.00 44.97 333 PRO A N 1
ATOM 2599 C CA . PRO A 1 333 ? 56.654 -16.464 40.639 1.00 44.97 333 PRO A CA 1
ATOM 2600 C C . PRO A 1 333 ? 56.303 -17.960 40.559 1.00 44.97 333 PRO A C 1
ATOM 2602 O O . PRO A 1 333 ? 55.229 -18.399 40.970 1.00 44.97 333 PRO A O 1
ATOM 2605 N N . THR A 1 334 ? 57.236 -18.753 40.040 1.00 37.88 334 THR A N 1
ATOM 2606 C CA . THR A 1 334 ? 57.182 -20.223 39.989 1.00 37.88 334 THR A CA 1
ATOM 2607 C C . THR A 1 334 ? 57.509 -20.836 41.357 1.00 37.88 334 THR A C 1
ATOM 2609 O O . THR A 1 334 ? 58.365 -20.316 42.068 1.00 37.88 334 THR A O 1
ATOM 2612 N N . GLY A 1 335 ? 56.892 -21.971 41.717 1.00 31.36 335 GLY A N 1
ATOM 2613 C CA . GLY A 1 335 ? 57.142 -22.624 43.011 1.00 31.36 335 GLY A CA 1
ATOM 2614 C C . GLY A 1 335 ? 56.670 -24.080 43.105 1.00 31.36 335 GLY A C 1
ATOM 2615 O O . GLY A 1 335 ? 55.513 -24.352 43.399 1.00 31.36 335 GLY A O 1
ATOM 2616 N N . THR A 1 336 ? 57.604 -25.007 42.887 1.00 32.75 336 THR A N 1
ATOM 2617 C CA . THR A 1 336 ? 57.604 -26.424 43.321 1.00 32.75 336 THR A CA 1
ATOM 2618 C C . THR A 1 336 ? 57.141 -26.618 44.778 1.00 32.75 336 THR A C 1
ATOM 2620 O O . THR A 1 336 ? 57.382 -25.738 45.597 1.00 32.75 336 THR A O 1
ATOM 2623 N N . SER A 1 337 ? 56.569 -27.745 45.225 1.00 34.69 337 SER A N 1
ATOM 2624 C CA . SER A 1 337 ? 56.425 -29.110 44.658 1.00 34.69 337 SER A CA 1
ATOM 2625 C C . SER A 1 337 ? 55.459 -29.946 45.524 1.00 34.69 337 SER A C 1
ATOM 2627 O O . SER A 1 337 ? 55.225 -29.584 46.674 1.00 34.69 337 SER A O 1
ATOM 2629 N N . GLY A 1 338 ? 55.005 -31.116 45.052 1.00 34.38 338 GLY A N 1
ATOM 2630 C CA . GLY A 1 338 ? 54.380 -32.123 45.925 1.00 34.38 338 GLY A CA 1
ATOM 2631 C C . GLY A 1 338 ? 53.650 -33.241 45.178 1.00 34.38 338 GLY A C 1
ATOM 2632 O O . GLY A 1 338 ? 52.559 -33.029 44.661 1.00 34.38 338 GLY A O 1
ATOM 2633 N N . GLU A 1 339 ? 54.226 -34.443 45.144 1.00 38.53 339 GLU A N 1
ATOM 2634 C CA . GLU A 1 339 ? 53.534 -35.644 44.661 1.00 38.53 339 GLU A CA 1
ATOM 2635 C C . GLU A 1 339 ? 52.553 -36.180 45.715 1.00 38.53 339 GLU A C 1
ATOM 2637 O O . GLU A 1 339 ? 52.909 -36.274 46.893 1.00 38.53 339 GLU A O 1
ATOM 2642 N N . LYS A 1 340 ? 51.397 -36.699 45.277 1.00 43.56 340 LYS A N 1
ATOM 2643 C CA . LYS A 1 340 ? 51.069 -38.122 45.489 1.00 43.56 340 LYS A CA 1
ATOM 2644 C C . LYS A 1 340 ? 49.887 -38.596 44.650 1.00 43.56 340 LYS A C 1
ATOM 2646 O O . LYS A 1 340 ? 49.054 -37.817 44.205 1.00 43.56 340 LYS A O 1
ATOM 2651 N N . ASN A 1 341 ? 49.892 -39.901 44.412 1.00 38.09 341 ASN A N 1
ATOM 2652 C CA . ASN A 1 341 ? 49.009 -40.621 43.505 1.00 38.09 341 ASN A CA 1
ATOM 2653 C C . ASN A 1 341 ? 47.941 -41.416 44.288 1.00 38.09 341 ASN A C 1
ATOM 2655 O O . ASN A 1 341 ? 48.096 -41.612 45.494 1.00 38.09 341 ASN A O 1
ATOM 2659 N N . SER A 1 342 ? 46.980 -41.981 43.547 1.00 41.69 342 SER A N 1
ATOM 2660 C CA . SER A 1 342 ? 46.111 -43.123 43.916 1.00 41.69 342 SER A CA 1
ATOM 2661 C C . SER A 1 342 ? 44.796 -42.885 44.683 1.00 41.69 342 SER A C 1
ATOM 2663 O O . SER A 1 342 ? 44.800 -42.386 45.800 1.00 41.69 342 SER A O 1
ATOM 2665 N N . GLN A 1 343 ? 43.734 -43.484 44.113 1.00 45.56 343 GLN A N 1
ATOM 2666 C CA . GLN A 1 343 ? 42.472 -43.956 44.726 1.00 45.56 343 GLN A CA 1
ATOM 2667 C C . GLN A 1 343 ? 41.503 -42.867 45.258 1.00 45.56 343 GLN A C 1
ATOM 2669 O O . GLN A 1 343 ? 41.899 -41.997 46.024 1.00 45.56 343 GLN A O 1
ATOM 2674 N N . ALA A 1 344 ? 40.207 -42.875 44.914 1.00 47.16 344 ALA A N 1
ATOM 2675 C CA . ALA A 1 344 ? 39.387 -43.881 44.213 1.00 47.16 344 ALA A CA 1
ATOM 2676 C C . ALA A 1 344 ? 38.318 -43.229 43.314 1.00 47.16 344 ALA A C 1
ATOM 2678 O O . ALA A 1 344 ? 37.961 -42.063 43.590 1.00 47.16 344 ALA A O 1
#

pLDDT: mean 70.89, std 29.27, range [24.53, 98.75]

InterPro domains:
  IPR002562 3'-5' exonuclease domain [PF01612] (2-102)
  IPR012337 Ribonuclease H-like superfamily [SSF53098] (2-160)
  IPR036397 Ribonuclease H superfamily [G3DSA:3.30.420.10] (1-173)
  IPR052144 piRNA biogenesis EXD1-related protein [PTHR46628] (2-234)

Organism: NCBI:txid183150

Foldseek 3Di:
DQDADQWDWDDDPPDIDIDGCVVCPLVVCVVPPLVQQVDQPHEAQEAPCPVVQCNCCVRHVRHGHHYDHLQVLVQLLVCLLLLHFGAPDTDDPLRLCCVQVVDDVVLVVLVVVVVVCVVPPPCLSVDPPRPPSVVSSSVSNHPSRVVSVVSSVCSNCVLVVQLVVVVVPPPPPPPPDDDDPDDDDDDPSVVCSNVSSVVSNVVQVQFFDADPVRHGHPVDTDDDDPVVVVVVCVVPDDDDPPPDDDDDDDDDDDDDDDDDDDDDDDDDDDDDDDDDDDDDDDDDDDDDDDDDDDDDDDDDDDDPDPDDDPDDDDDDDDDDDDDDDDDDDDDDDDDDDDDDDDDD

Sequence (344 aa):
MNGRLCWLQIATTQKVYLFDILLLGTQAFRNGLSFILESKHILKVIHDCRVIAGSLMAQFGVKLMNVFDTQVADVMCFHSETGGFLPDRISSLQEVVNLHLKVPSSRLSALQMKSQLTKKDMEVWYERPCPASLLKVMVVSVIHLQPLRLMLLDTLMNDYMTLVDSYLNSSYYEIGTPEQEGVQELPQEIRQLDEMRLRRQEWARGRYPVTEDGLLARFSPLPQTSASLQERRTQTARPSVDADASINPSAQPANAGSHLTQETSGDCSPPAGVKKGCRQDQLITKGRGKPSPKESSVPVLPSIGRGFLLNMLQTPRESTKDGKTPHQPETTPTGTSGEKNSQA

Radius of gyration: 34.59 Å; chains: 1; bounding box: 101×105×85 Å